Protein AF-A0A0D6M0T8-F1 (afdb_monomer_lite)

InterPro domains:
  IPR036465 von Willebrand factor A-like domain superfamily [SSF53300] (82-228)
  IPR039891 von Willebrand factor A domain-containing protein 8 [PTHR21610] (1-126)

Foldseek 3Di:
DDPVVVVVVVVLCVQCVVVLVLLLVLLVQFDFFAFDWDKDAQDLDAAFQPVCPVVVVVPRRRRHIDTDGHGDDPPDDHQFAEEEEEEEEPDPCQVVCCVPQNSVSLSVSLVVSVCSSCVPVCRHYDYDYDHDQDLVVLLVQQVVQVPDPRHRAAEYEYEEQLPCVVVVRDLVSSQCSCVVDPRHHYAYEHAHDDPCSQVVSQVSHPPLRYYYDSDSSCVSVNVSSSSCVVVD

Organism: NCBI:txid53326

Radius of gyration: 22.48 Å; chains: 1; bounding box: 7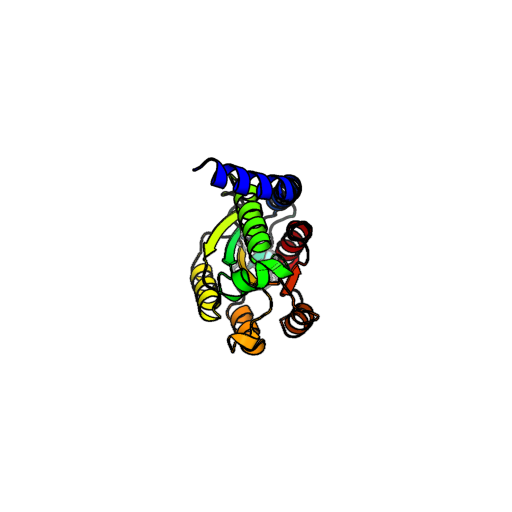3×37×61 Å

pLDDT: mean 85.31, std 8.51, range [36.16, 94.06]

Sequence (232 aa):
MSEYDADAYMSLWKKIEKQSTLLRSIVEQLEAREKERQWARHQTVGDLDDGKLIEGITGERNIYKRRIDKLPEPGAPQMKPKKIRLCFDVSGSMYRFNGYDNRLNKSLETALMVMTSFDGKDDKIAFCASGDFTVEGLTEAIKTLSKEEDCDERFVVLISDANLDRYGISPKDLARVMNANDDVHSFVILIGSLGHQAERLKASLPLGKAFVCENSSDLPKIMQSIFTSTLA

Secondary structure (DSSP, 8-state):
--HHHHHHHHHHHHHHHHHHHHHHHHHHTPPP-PPEEEEEEEESSSEE-GGGHHHHHTT-S--EEEEEEEPPPTTPPP-SPEEEEEEE--SHHHHHTHHHH-HHHHHHHHHHHHHHHHTT-TTTEEEEEE---SHHHHHHHHHHHTT--S-S-EEEEEEE-S-GGGGT--HHHHHHHHTS-TTSEEEEEE---STTHHHHHHHHSPTTSEEE-SSGGGHHHHHHHHHHHTT-

Structure (mmCIF, N/CA/C/O backbone):
data_AF-A0A0D6M0T8-F1
#
_entry.id   AF-A0A0D6M0T8-F1
#
loop_
_atom_site.group_PDB
_atom_site.id
_atom_site.type_symbol
_atom_site.label_atom_id
_atom_site.label_alt_id
_atom_site.label_comp_id
_atom_site.label_asym_id
_atom_site.label_entity_id
_atom_site.label_seq_id
_atom_site.pdbx_PDB_ins_code
_atom_site.Cartn_x
_atom_site.Cartn_y
_atom_site.Cartn_z
_atom_site.occupancy
_atom_site.B_iso_or_equiv
_atom_site.auth_seq_id
_atom_site.auth_comp_id
_atom_site.auth_asym_id
_atom_site.auth_atom_id
_atom_site.pdbx_PDB_model_num
ATOM 1 N N . MET A 1 1 ? 29.973 7.861 -0.457 1.00 60.59 1 MET A N 1
ATOM 2 C CA . MET A 1 1 ? 29.461 7.656 -1.828 1.00 60.59 1 MET A CA 1
ATOM 3 C C . MET A 1 1 ? 30.518 8.129 -2.796 1.00 60.59 1 MET A C 1
ATOM 5 O O . MET A 1 1 ? 31.140 9.147 -2.508 1.00 60.59 1 MET A O 1
ATOM 9 N N . SER A 1 2 ? 30.755 7.389 -3.877 1.00 88.12 2 SER A N 1
ATOM 10 C CA . SER A 1 2 ? 31.587 7.901 -4.966 1.00 88.12 2 SER A CA 1
ATOM 11 C C . SER A 1 2 ? 30.842 9.010 -5.723 1.00 88.12 2 SER A C 1
ATOM 13 O O . SER A 1 2 ? 29.622 9.131 -5.604 1.00 88.12 2 SER A O 1
ATOM 15 N N . GLU A 1 3 ? 31.562 9.822 -6.496 1.00 84.19 3 GLU A N 1
ATOM 16 C CA . GLU A 1 3 ? 30.968 10.862 -7.351 1.00 84.19 3 GLU A CA 1
ATOM 17 C C . GLU A 1 3 ? 29.985 10.255 -8.370 1.00 84.19 3 GLU A C 1
ATOM 19 O O . GLU A 1 3 ? 28.882 10.760 -8.557 1.00 84.19 3 GLU A O 1
ATOM 24 N N . TYR A 1 4 ? 30.317 9.074 -8.903 1.00 83.00 4 TYR A N 1
ATOM 25 C CA . TYR A 1 4 ? 29.447 8.298 -9.788 1.00 83.00 4 TYR A CA 1
ATOM 26 C C . TYR A 1 4 ? 28.123 7.890 -9.120 1.00 83.00 4 TYR A C 1
ATOM 28 O O . TYR A 1 4 ? 27.054 8.021 -9.718 1.00 83.00 4 TYR A O 1
ATOM 36 N N . ASP A 1 5 ? 28.173 7.430 -7.864 1.00 85.31 5 ASP A N 1
ATOM 37 C CA . ASP A 1 5 ? 26.961 7.051 -7.124 1.00 85.31 5 ASP A CA 1
ATOM 38 C C . ASP A 1 5 ? 26.081 8.273 -6.829 1.00 85.31 5 ASP A C 1
ATOM 40 O O . ASP A 1 5 ? 24.852 8.181 -6.855 1.00 85.31 5 ASP A O 1
ATOM 44 N N . ALA A 1 6 ? 26.704 9.424 -6.552 1.00 86.31 6 ALA A N 1
ATOM 45 C CA . ALA A 1 6 ? 25.997 10.680 -6.327 1.00 86.31 6 ALA A CA 1
ATOM 46 C C . ALA A 1 6 ? 25.279 11.156 -7.594 1.00 86.31 6 ALA A C 1
ATOM 48 O O . ALA A 1 6 ? 24.101 11.510 -7.528 1.00 86.31 6 ALA A O 1
ATOM 49 N N . ASP A 1 7 ? 25.933 11.090 -8.751 1.00 91.06 7 ASP A N 1
ATOM 50 C CA . ASP A 1 7 ? 25.317 11.455 -10.027 1.00 91.06 7 ASP A CA 1
ATOM 51 C C . ASP A 1 7 ? 24.152 10.529 -10.387 1.00 91.06 7 ASP A C 1
ATOM 53 O O . ASP A 1 7 ? 23.076 10.997 -10.780 1.00 91.06 7 ASP A O 1
ATOM 57 N N . ALA A 1 8 ? 24.325 9.218 -10.190 1.00 87.25 8 ALA A N 1
ATOM 58 C CA . ALA A 1 8 ? 23.264 8.239 -10.396 1.00 87.25 8 ALA A CA 1
ATOM 59 C C . ALA A 1 8 ? 22.054 8.532 -9.496 1.00 87.25 8 ALA A C 1
ATOM 61 O O . ALA A 1 8 ? 20.924 8.609 -9.989 1.00 87.25 8 ALA A O 1
ATOM 62 N N . TYR A 1 9 ? 22.282 8.787 -8.205 1.00 88.38 9 TYR A N 1
ATOM 63 C CA . TYR A 1 9 ? 21.232 9.175 -7.266 1.00 88.38 9 TYR A CA 1
ATOM 64 C C . TYR A 1 9 ? 20.515 10.459 -7.702 1.00 88.38 9 TYR A C 1
ATOM 66 O O . TYR A 1 9 ? 19.287 10.490 -7.796 1.00 88.38 9 TYR A O 1
ATOM 74 N N . MET A 1 10 ? 21.270 11.510 -8.030 1.00 91.50 10 MET A N 1
ATOM 75 C CA . MET A 1 10 ? 20.706 12.799 -8.435 1.00 91.50 10 MET A CA 1
ATOM 76 C C . MET A 1 10 ? 19.907 12.694 -9.736 1.00 91.50 10 MET A C 1
ATOM 78 O O . MET A 1 10 ? 18.919 13.410 -9.911 1.00 91.50 10 MET A O 1
ATOM 82 N N . SER A 1 11 ? 20.292 11.790 -10.640 1.00 91.12 11 SER A N 1
ATOM 83 C CA . SER A 1 11 ? 19.539 11.519 -11.866 1.00 91.12 11 SER A CA 1
ATOM 84 C C . SER A 1 11 ? 18.160 10.909 -11.586 1.00 91.12 11 SER A C 1
ATOM 86 O O . SER A 1 11 ? 17.185 11.290 -12.235 1.00 91.12 11 SER A O 1
ATOM 88 N N . LEU A 1 12 ? 18.062 10.015 -10.594 1.00 89.50 12 LEU A N 1
ATOM 89 C CA . LEU A 1 12 ? 16.800 9.418 -10.158 1.00 89.50 12 LEU A CA 1
ATOM 90 C C . LEU A 1 12 ? 15.955 10.455 -9.414 1.00 89.50 12 LEU A C 1
ATOM 92 O O . LEU A 1 12 ? 14.795 10.656 -9.767 1.00 89.50 12 LEU A O 1
ATOM 96 N N . TRP A 1 13 ? 16.554 11.169 -8.454 1.00 92.06 13 TRP A N 1
ATOM 97 C CA . TRP A 1 13 ? 15.881 12.188 -7.644 1.00 92.06 13 TRP A CA 1
ATOM 98 C C . TRP A 1 13 ? 15.179 13.247 -8.499 1.00 92.06 13 TRP A C 1
ATOM 100 O O . TRP A 1 13 ? 13.989 13.504 -8.320 1.00 92.06 13 TRP A O 1
ATOM 110 N N . LYS A 1 14 ? 15.880 13.797 -9.500 1.00 92.44 14 LYS A N 1
ATOM 111 C CA . LYS A 1 14 ? 15.331 14.825 -10.402 1.00 92.44 14 LYS A CA 1
ATOM 112 C C . LYS A 1 14 ? 14.049 14.393 -11.120 1.00 92.44 14 LYS A C 1
ATOM 114 O O . LYS A 1 14 ? 13.251 15.249 -11.493 1.00 92.44 14 LYS A O 1
ATOM 119 N N . LYS A 1 15 ? 13.847 13.091 -11.345 1.00 89.88 15 LYS A N 1
ATOM 120 C CA . LYS A 1 15 ? 12.641 12.574 -12.008 1.00 89.88 15 LYS A CA 1
ATOM 121 C C . LYS A 1 15 ? 11.445 12.459 -11.072 1.00 89.88 15 LYS A C 1
ATOM 123 O O . LYS A 1 15 ? 10.316 12.580 -11.540 1.00 89.88 15 LYS A O 1
ATOM 128 N N . ILE A 1 16 ? 11.697 12.187 -9.793 1.00 92.81 16 ILE A N 1
ATOM 129 C CA . ILE A 1 16 ? 10.662 11.826 -8.820 1.00 92.81 16 ILE A CA 1
ATOM 130 C C . ILE A 1 16 ? 10.341 12.934 -7.817 1.00 92.81 16 ILE A C 1
ATOM 132 O O . ILE A 1 16 ? 9.326 12.837 -7.148 1.00 92.81 16 ILE A O 1
ATOM 136 N N . GLU A 1 17 ? 11.152 13.987 -7.706 1.00 93.19 17 GLU A N 1
ATOM 137 C CA . GLU A 1 17 ? 11.016 15.042 -6.686 1.00 93.19 17 GLU A CA 1
ATOM 138 C C . GLU A 1 17 ? 9.583 15.605 -6.562 1.00 93.19 17 GLU A C 1
ATOM 140 O O . GLU A 1 17 ? 9.031 15.746 -5.463 1.00 93.19 17 GLU A O 1
ATOM 145 N N . LYS A 1 18 ? 8.934 15.877 -7.701 1.00 93.69 18 LYS A N 1
ATOM 146 C CA . LYS A 1 18 ? 7.555 16.394 -7.730 1.00 93.69 18 LYS A CA 1
ATOM 147 C C . LYS A 1 18 ? 6.553 15.361 -7.212 1.00 93.69 18 LYS A C 1
ATOM 149 O O . LYS A 1 18 ? 5.643 15.692 -6.457 1.00 93.69 18 LYS A O 1
ATOM 154 N N . GLN A 1 19 ? 6.728 14.110 -7.612 1.00 93.50 19 GLN A N 1
ATOM 155 C CA . GLN A 1 19 ? 5.902 12.970 -7.246 1.00 93.50 19 GLN A CA 1
ATOM 156 C C . GLN A 1 19 ? 6.080 12.616 -5.768 1.00 93.50 19 GLN A C 1
ATOM 158 O O . GLN A 1 19 ? 5.087 12.353 -5.095 1.00 93.50 19 GLN A O 1
ATOM 163 N N . SER A 1 20 ? 7.309 12.692 -5.248 1.00 93.12 20 SER A N 1
ATOM 164 C CA . SER A 1 20 ? 7.613 12.517 -3.829 1.00 93.12 20 SER A CA 1
ATOM 165 C C . SER A 1 20 ? 6.887 13.557 -2.980 1.00 93.12 20 SER A C 1
ATOM 167 O O . SER A 1 20 ? 6.315 13.220 -1.944 1.00 93.12 20 SER A O 1
ATOM 169 N N . THR A 1 21 ? 6.848 14.811 -3.438 1.00 93.56 21 THR A N 1
ATOM 170 C CA . THR A 1 21 ? 6.100 15.881 -2.759 1.00 93.56 21 THR A CA 1
ATOM 171 C C . THR A 1 21 ? 4.597 15.596 -2.766 1.00 93.56 21 THR A C 1
ATOM 173 O O . THR A 1 21 ? 3.939 15.725 -1.738 1.00 93.56 21 THR A O 1
ATOM 176 N N . LEU A 1 22 ? 4.054 15.140 -3.900 1.00 93.75 22 LEU A N 1
ATOM 177 C CA . LEU A 1 22 ? 2.637 14.792 -4.018 1.00 93.75 22 LEU A CA 1
ATOM 178 C C . LEU A 1 22 ? 2.252 13.623 -3.099 1.00 93.75 22 LEU A C 1
ATOM 180 O O . LEU A 1 22 ? 1.253 13.699 -2.386 1.00 93.75 22 LEU A O 1
ATOM 184 N N . LEU A 1 23 ? 3.057 12.557 -3.089 1.00 93.31 23 LEU A N 1
ATOM 185 C CA . LEU A 1 23 ? 2.850 11.410 -2.208 1.00 93.31 23 LEU A CA 1
ATOM 186 C C . LEU A 1 23 ? 2.967 11.820 -0.735 1.00 93.31 23 LEU A C 1
ATOM 188 O O . LEU A 1 23 ? 2.163 11.378 0.077 1.00 93.31 23 LEU A O 1
ATOM 192 N N . ARG A 1 24 ? 3.886 12.728 -0.393 1.00 94.00 24 ARG A N 1
ATOM 193 C CA . ARG A 1 24 ? 3.993 13.279 0.964 1.00 94.00 24 ARG A CA 1
ATOM 194 C C . ARG A 1 24 ? 2.712 13.995 1.397 1.00 94.00 24 ARG A C 1
ATOM 196 O O . ARG A 1 24 ? 2.234 13.751 2.499 1.00 94.00 24 ARG A O 1
ATOM 203 N N . SER A 1 25 ? 2.119 14.815 0.527 1.00 92.94 25 SER A N 1
ATOM 204 C CA . SER A 1 25 ? 0.833 15.467 0.814 1.00 92.94 25 SER A CA 1
ATOM 205 C C . SER A 1 25 ? -0.317 14.469 0.970 1.00 92.94 25 SER A C 1
ATOM 207 O O . SER A 1 25 ? -1.188 14.674 1.809 1.00 92.94 25 SER A O 1
ATOM 209 N N . ILE A 1 26 ? -0.314 13.366 0.213 1.00 91.81 26 ILE A N 1
ATOM 210 C CA . ILE A 1 26 ? -1.293 12.282 0.390 1.00 91.81 26 ILE A CA 1
ATOM 211 C C . ILE A 1 26 ? -1.147 11.648 1.780 1.00 91.81 26 ILE A C 1
ATOM 213 O O . ILE A 1 26 ? -2.147 11.446 2.460 1.00 91.81 26 ILE A O 1
ATOM 217 N N . VAL A 1 27 ? 0.086 11.377 2.224 1.00 90.25 27 VAL A N 1
ATOM 218 C CA . VAL A 1 27 ? 0.362 10.817 3.560 1.00 90.25 27 VAL A CA 1
ATOM 219 C C . VAL A 1 27 ? -0.090 11.758 4.677 1.00 90.25 27 VAL A C 1
ATOM 221 O O . VAL A 1 27 ? -0.649 11.313 5.676 1.00 90.25 27 VAL A O 1
ATOM 224 N N . GLU A 1 28 ? 0.103 13.065 4.505 1.00 89.69 28 GLU A N 1
ATOM 225 C CA . GLU A 1 28 ? -0.362 14.077 5.463 1.00 89.69 28 GLU A CA 1
ATOM 226 C C . GLU A 1 28 ? -1.884 14.091 5.619 1.00 89.69 28 GLU A C 1
ATOM 228 O O . GLU A 1 28 ? -2.389 14.319 6.718 1.00 89.69 28 GLU A O 1
ATOM 233 N N . GLN A 1 29 ? -2.603 13.814 4.532 1.00 87.75 29 GLN A N 1
ATOM 234 C CA . GLN A 1 29 ? -4.064 13.787 4.487 1.00 87.75 29 GLN A CA 1
ATOM 235 C C . GLN A 1 29 ? -4.665 12.460 4.969 1.00 87.75 29 GLN A C 1
ATOM 237 O O . GLN A 1 29 ? -5.885 12.316 4.958 1.00 87.75 29 GLN A O 1
ATOM 242 N N . LEU A 1 30 ? -3.848 11.491 5.400 1.00 86.56 30 LEU A N 1
ATOM 243 C CA . LEU A 1 30 ? -4.367 10.232 5.924 1.00 86.56 30 LEU A CA 1
ATOM 244 C C . LEU A 1 30 ? -5.157 10.456 7.216 1.00 86.56 30 LEU A C 1
ATOM 246 O O . LEU A 1 30 ? -4.666 11.048 8.185 1.00 86.56 30 LEU A O 1
ATOM 250 N N . GLU A 1 31 ? -6.386 9.947 7.206 1.00 82.25 31 GLU A N 1
ATOM 251 C CA . GLU A 1 31 ? -7.330 10.004 8.318 1.00 82.25 31 GLU A CA 1
ATOM 252 C C . GLU A 1 31 ? -7.214 8.772 9.221 1.00 82.25 31 GLU A C 1
ATOM 254 O O . GLU A 1 31 ? -6.822 7.685 8.782 1.00 82.25 31 GLU A O 1
ATOM 259 N N . ALA A 1 32 ? -7.607 8.937 10.484 1.00 80.12 32 ALA A N 1
ATOM 260 C CA . ALA A 1 32 ? -7.764 7.834 11.422 1.00 80.12 32 ALA A CA 1
ATOM 261 C C . ALA A 1 32 ? -8.846 6.854 10.942 1.00 80.12 32 ALA A C 1
ATOM 263 O O . ALA A 1 32 ? -9.882 7.273 10.420 1.00 80.12 32 ALA A O 1
ATOM 264 N N . ARG A 1 33 ? -8.634 5.554 11.152 1.00 78.81 33 ARG A N 1
ATOM 265 C CA . ARG A 1 33 ? -9.614 4.494 10.863 1.00 78.81 33 ARG A CA 1
ATOM 266 C C . ARG A 1 33 ? -9.863 3.550 12.041 1.00 78.81 33 ARG A C 1
ATOM 268 O O . ARG A 1 33 ? -10.785 2.733 11.965 1.00 78.81 33 ARG A O 1
ATOM 275 N N . GLU A 1 34 ? -9.133 3.718 13.141 1.00 76.69 34 GLU A N 1
ATOM 276 C CA . GLU A 1 34 ? -9.192 2.806 14.274 1.00 76.69 34 GLU A CA 1
ATOM 277 C C . GLU A 1 34 ? -10.575 2.920 14.905 1.00 76.69 34 GLU A C 1
ATOM 279 O O . GLU A 1 34 ? -11.013 3.997 15.318 1.00 76.69 34 GLU A O 1
ATOM 284 N N . LYS A 1 35 ? -11.305 1.803 14.925 1.00 76.50 35 LYS A N 1
ATOM 285 C CA . LYS A 1 35 ? -12.655 1.788 15.477 1.00 76.50 35 LYS A CA 1
ATOM 286 C C . LYS A 1 35 ? -12.566 1.888 16.990 1.00 76.50 35 LYS A C 1
ATOM 288 O O . LYS A 1 35 ? -12.047 0.991 17.653 1.00 76.50 35 LYS A O 1
ATOM 293 N N . GLU A 1 36 ? -13.140 2.946 17.543 1.00 66.94 36 GLU A N 1
ATOM 294 C CA . GLU A 1 36 ? -13.240 3.092 18.986 1.00 66.94 36 GLU A CA 1
ATOM 295 C C . GLU A 1 36 ? -14.493 2.395 19.518 1.00 66.94 36 GLU A C 1
ATOM 297 O O . GLU A 1 36 ? -15.601 2.529 18.986 1.00 66.94 36 GLU A O 1
ATOM 302 N N . ARG A 1 37 ? -14.325 1.673 20.630 1.00 74.75 37 ARG A N 1
ATOM 303 C CA . ARG A 1 37 ? -15.442 1.075 21.364 1.00 74.75 37 ARG A CA 1
ATOM 304 C C . ARG A 1 37 ? -16.173 2.139 22.160 1.00 74.75 37 ARG A C 1
ATOM 306 O O . ARG A 1 37 ? -15.688 2.587 23.198 1.00 74.75 37 ARG A O 1
ATOM 313 N N . GLN A 1 38 ? -17.384 2.465 21.729 1.00 82.25 38 GLN A N 1
ATOM 314 C CA . GLN A 1 38 ? -18.257 3.409 22.419 1.00 82.25 38 GLN A CA 1
ATOM 315 C C . GLN A 1 38 ? -19.490 2.704 22.986 1.00 82.25 38 GLN A C 1
ATOM 317 O O . GLN A 1 38 ? -19.963 1.691 22.467 1.00 82.25 38 GLN A O 1
ATOM 322 N N . TRP A 1 39 ? -20.022 3.243 24.082 1.00 82.38 39 TRP A N 1
ATOM 323 C CA . TRP A 1 39 ? -21.287 2.785 24.647 1.00 82.38 39 TRP A CA 1
ATOM 324 C C . TRP A 1 39 ? -22.449 3.390 23.860 1.00 82.38 39 TRP A C 1
ATOM 326 O O . TRP A 1 39 ? -22.804 4.550 24.064 1.00 82.38 39 TRP A O 1
ATOM 336 N N . ALA A 1 40 ? -23.083 2.597 22.999 1.00 87.88 40 ALA A N 1
ATOM 337 C CA . ALA A 1 40 ? -24.390 2.945 22.464 1.00 87.88 40 ALA A CA 1
ATOM 338 C C . ALA A 1 40 ? -25.429 2.789 23.570 1.00 87.88 40 ALA A C 1
ATOM 340 O O . ALA A 1 40 ? -25.651 1.683 24.060 1.00 87.88 40 ALA A O 1
ATOM 341 N N . ARG A 1 41 ? -26.050 3.898 23.971 1.00 89.31 41 ARG A N 1
ATOM 342 C CA . ARG A 1 41 ? -27.153 3.931 24.941 1.00 89.31 41 ARG A CA 1
ATOM 343 C C . ARG A 1 41 ? -28.499 3.734 24.236 1.00 89.31 41 ARG A C 1
ATOM 345 O O . ARG A 1 41 ? -28.550 3.666 23.009 1.00 89.31 41 ARG A O 1
ATOM 352 N N . HIS A 1 42 ? -29.586 3.675 25.006 1.00 89.88 42 HIS A N 1
ATOM 353 C CA . HIS A 1 42 ? -30.958 3.519 24.493 1.00 89.88 42 HIS A CA 1
ATOM 354 C C . HIS A 1 42 ? -31.182 2.218 23.713 1.00 89.88 42 HIS A C 1
ATOM 356 O O . HIS A 1 42 ? -31.916 2.185 22.729 1.00 89.88 42 HIS A O 1
ATOM 362 N N . GLN A 1 43 ? -30.539 1.144 24.148 1.00 90.31 43 GLN A N 1
ATOM 363 C CA . GLN A 1 43 ? -30.692 -0.175 23.556 1.00 90.31 43 GLN A CA 1
ATOM 364 C C . GLN A 1 43 ? -31.767 -0.965 24.302 1.00 90.31 43 GLN A C 1
ATOM 366 O O . GLN A 1 43 ? -32.029 -0.729 25.483 1.00 90.31 43 GLN A O 1
ATOM 371 N N . THR A 1 44 ? -32.375 -1.926 23.613 1.00 89.81 44 THR A N 1
ATOM 372 C CA . THR A 1 44 ? -33.317 -2.886 24.208 1.00 89.81 44 THR A CA 1
ATOM 373 C C . THR A 1 44 ? -32.625 -4.114 24.796 1.00 89.81 44 THR A C 1
ATOM 375 O O . THR A 1 44 ? -33.262 -4.909 25.481 1.00 89.81 44 THR A O 1
ATOM 378 N N . VAL A 1 45 ? -31.333 -4.291 24.504 1.00 87.62 45 VAL A N 1
ATOM 379 C CA . VAL A 1 45 ? -30.511 -5.437 24.905 1.00 87.62 45 VAL A CA 1
ATOM 380 C C . VAL A 1 45 ? -29.100 -4.945 25.221 1.00 87.62 45 VAL A C 1
ATOM 382 O O . VAL A 1 45 ? -28.584 -4.059 24.538 1.00 87.62 45 VAL A O 1
ATOM 385 N N . GLY A 1 46 ? -28.459 -5.547 26.220 1.00 89.81 46 GLY A N 1
ATOM 386 C CA . GLY A 1 46 ? -27.085 -5.247 26.614 1.00 89.81 46 GLY A CA 1
ATOM 387 C C . GLY A 1 46 ? -26.949 -5.158 28.126 1.00 89.81 46 GLY A C 1
ATOM 388 O O . GLY A 1 46 ? -27.721 -5.773 28.860 1.00 89.81 46 GLY A O 1
ATOM 389 N N . ASP A 1 47 ? -25.985 -4.361 28.571 1.00 90.00 47 ASP A N 1
ATOM 390 C CA . ASP A 1 47 ? -25.792 -4.056 29.985 1.00 90.00 47 ASP A CA 1
ATOM 391 C C . ASP A 1 47 ? -26.792 -2.982 30.409 1.00 90.00 47 ASP A C 1
ATOM 393 O O . ASP A 1 47 ? -27.113 -2.086 29.626 1.00 90.00 47 ASP A O 1
ATOM 397 N N . LEU A 1 48 ? -27.305 -3.056 31.636 1.00 89.69 48 LEU A N 1
ATOM 398 C CA . LEU A 1 48 ? -28.223 -2.040 32.148 1.00 89.69 48 LEU A CA 1
ATOM 399 C C . LEU A 1 48 ? -27.508 -0.679 32.214 1.00 89.69 48 LEU A C 1
ATOM 401 O O . LEU A 1 48 ? -26.363 -0.577 32.662 1.00 89.69 48 LEU A O 1
ATOM 405 N N . ASP A 1 49 ? -28.163 0.375 31.732 1.00 90.25 49 ASP A N 1
ATOM 406 C CA . ASP A 1 49 ? -27.665 1.736 31.883 1.00 90.25 49 ASP A CA 1
ATOM 407 C C . ASP A 1 49 ? -28.117 2.287 33.239 1.00 90.25 49 ASP A C 1
ATOM 409 O O . ASP A 1 49 ? -29.290 2.603 33.420 1.00 90.25 49 ASP A O 1
ATOM 413 N N . ASP A 1 50 ? -27.193 2.403 34.198 1.00 91.06 50 ASP A N 1
ATOM 414 C CA . ASP A 1 50 ? -27.491 2.868 35.564 1.00 91.06 50 ASP A CA 1
ATOM 415 C C . ASP A 1 50 ? -28.185 4.240 35.593 1.00 91.06 50 ASP A C 1
ATOM 417 O O . ASP A 1 50 ? -28.977 4.528 36.486 1.00 91.06 50 ASP A O 1
ATOM 421 N N . GLY A 1 51 ? -27.947 5.081 34.579 1.00 89.19 51 GLY A N 1
ATOM 422 C CA . GLY A 1 51 ? -28.631 6.367 34.428 1.00 89.19 51 GLY A CA 1
ATOM 423 C C . GLY A 1 51 ? -30.117 6.262 34.067 1.00 89.19 51 GLY A C 1
ATOM 424 O O . GLY A 1 51 ? -30.786 7.288 34.058 1.00 89.19 51 GLY A O 1
ATOM 425 N N . LYS A 1 52 ? -30.620 5.056 33.767 1.00 90.38 52 LYS A N 1
ATOM 426 C CA . LYS A 1 52 ? -31.990 4.783 33.304 1.00 90.38 52 LYS A CA 1
ATOM 427 C C . LYS A 1 52 ? -32.797 3.852 34.209 1.00 90.38 52 LYS A C 1
ATOM 429 O O . LYS A 1 52 ? -33.777 3.227 33.793 1.00 90.38 52 LYS A O 1
ATOM 434 N N . LEU A 1 53 ? -32.363 3.713 35.458 1.00 89.31 53 LEU A N 1
ATOM 435 C CA . LEU A 1 53 ? -33.026 2.858 36.442 1.00 89.31 53 LEU A CA 1
ATOM 436 C C . LEU A 1 53 ? -34.491 3.264 36.667 1.00 89.31 53 LEU A C 1
ATOM 438 O O . LEU A 1 53 ? -35.350 2.398 36.822 1.00 89.31 53 LEU A O 1
ATOM 442 N N . ILE A 1 54 ? -34.782 4.568 36.656 1.00 91.25 54 ILE A N 1
ATOM 443 C CA . ILE A 1 54 ? -36.127 5.105 36.898 1.00 91.25 54 ILE A CA 1
ATOM 444 C C . ILE A 1 54 ? -37.051 4.742 35.729 1.00 91.25 54 ILE A C 1
ATOM 446 O O . ILE A 1 54 ? -38.138 4.207 35.934 1.00 91.25 54 ILE A O 1
ATOM 450 N N . GLU A 1 55 ? -36.583 4.955 34.504 1.00 89.25 55 GLU A N 1
ATOM 451 C CA . GLU A 1 55 ? -37.276 4.648 33.257 1.00 89.25 55 GLU A CA 1
ATOM 452 C C . GLU A 1 55 ? -37.591 3.150 33.152 1.00 89.25 55 GLU A C 1
ATOM 454 O O . GLU A 1 55 ? -38.699 2.762 32.767 1.00 89.25 55 GLU A O 1
ATOM 459 N N . GLY A 1 56 ? -36.659 2.299 33.591 1.00 89.12 56 GLY A N 1
ATOM 460 C CA . GLY A 1 56 ? -36.865 0.853 33.651 1.00 89.12 56 GLY A CA 1
ATOM 461 C C . GLY A 1 56 ? -37.994 0.448 34.598 1.00 89.12 56 GLY A C 1
ATOM 462 O O . GLY A 1 56 ? -38.815 -0.399 34.246 1.00 89.12 56 GLY A O 1
ATOM 463 N N . ILE A 1 57 ? -38.100 1.101 35.760 1.00 90.50 57 ILE A N 1
ATOM 464 C CA . ILE A 1 57 ? -39.205 0.879 36.710 1.00 90.50 57 ILE A CA 1
ATOM 465 C C . ILE A 1 57 ? -40.541 1.359 36.123 1.00 90.50 57 ILE A C 1
ATOM 467 O O . ILE A 1 57 ? -41.576 0.741 36.369 1.00 90.50 57 ILE A O 1
ATOM 471 N N . THR A 1 58 ? -40.533 2.409 35.296 1.00 90.00 58 THR A N 1
ATOM 472 C CA . THR A 1 58 ? -41.735 2.890 34.589 1.00 90.00 58 THR A CA 1
ATOM 473 C C . THR A 1 58 ? -42.124 2.052 33.361 1.00 90.00 58 THR A C 1
ATOM 475 O O . THR A 1 58 ? -43.130 2.343 32.716 1.00 90.00 58 THR A O 1
ATOM 478 N N . GLY A 1 59 ? -41.376 0.984 33.056 1.00 89.38 59 GLY A N 1
ATOM 479 C CA . GLY A 1 59 ? -41.677 0.035 31.980 1.00 89.38 59 GLY A CA 1
ATOM 480 C C . GLY A 1 59 ? -41.015 0.348 30.636 1.00 89.38 59 GLY A C 1
ATOM 481 O O . GLY A 1 59 ? -41.329 -0.303 29.634 1.00 89.38 59 GLY A O 1
ATOM 482 N N . GLU A 1 60 ? -40.099 1.315 30.582 1.00 90.50 60 GLU A N 1
ATOM 483 C CA . GLU A 1 60 ? -39.374 1.626 29.357 1.00 90.50 60 GLU A CA 1
ATOM 484 C C . GLU A 1 60 ? -38.343 0.533 29.035 1.00 90.50 60 GLU A C 1
ATOM 486 O O . GLU A 1 60 ? -37.605 0.058 29.895 1.00 90.50 60 GLU A O 1
ATOM 491 N N . ARG A 1 61 ? -38.295 0.105 27.768 1.00 88.12 61 ARG A N 1
ATOM 492 C CA . ARG A 1 61 ? -37.423 -0.998 27.321 1.00 88.12 61 ARG A CA 1
ATOM 493 C C . ARG A 1 61 ? -36.049 -0.539 26.833 1.00 88.12 61 ARG A C 1
ATOM 495 O O . ARG A 1 61 ? -35.128 -1.345 26.782 1.00 88.12 61 ARG A O 1
ATOM 502 N N . ASN A 1 62 ? -35.889 0.742 26.502 1.00 91.81 62 ASN A N 1
ATOM 503 C CA . ASN A 1 62 ? -34.651 1.319 25.959 1.00 91.81 62 ASN A CA 1
ATOM 504 C C . ASN A 1 62 ? -33.680 1.747 27.075 1.00 91.81 62 ASN A C 1
ATOM 506 O O . ASN A 1 62 ? -33.176 2.877 27.082 1.00 91.81 62 ASN A O 1
ATOM 510 N N . ILE A 1 63 ? -33.467 0.861 28.046 1.00 93.12 63 ILE A N 1
ATOM 511 C CA . ILE A 1 63 ? -32.706 1.120 29.280 1.00 93.12 63 ILE A CA 1
ATOM 512 C C . ILE A 1 63 ? -31.329 0.459 29.284 1.00 93.12 63 ILE A C 1
ATOM 514 O O . ILE A 1 63 ? -30.614 0.533 30.276 1.00 93.12 63 ILE A O 1
ATOM 518 N N . TYR A 1 64 ? -30.950 -0.188 28.185 1.00 91.69 64 TYR A N 1
ATOM 519 C CA . TYR A 1 64 ? -29.676 -0.879 28.068 1.00 91.69 64 TYR A CA 1
ATOM 520 C C . TYR A 1 64 ? -28.663 -0.059 27.271 1.00 91.69 64 TYR A C 1
ATOM 522 O O . TYR A 1 64 ? -29.000 0.842 26.492 1.00 91.69 64 TYR A O 1
ATOM 530 N N . LYS A 1 65 ? -27.394 -0.404 27.453 1.00 91.75 65 LYS A N 1
ATOM 531 C CA . LYS A 1 65 ? -26.257 0.083 26.684 1.00 91.75 65 LYS A CA 1
ATOM 532 C C . LYS A 1 65 ? -25.425 -1.091 26.181 1.00 91.75 65 LYS A C 1
ATOM 534 O O . LYS A 1 65 ? -25.317 -2.130 26.828 1.00 91.75 65 LYS A O 1
ATOM 539 N N . ARG A 1 66 ? -24.811 -0.927 25.014 1.00 90.50 66 ARG A N 1
ATOM 540 C CA . ARG A 1 66 ? -23.953 -1.945 24.399 1.00 90.50 66 ARG A CA 1
ATOM 541 C C . ARG A 1 66 ? -22.675 -1.307 23.878 1.00 90.50 66 ARG A C 1
ATOM 543 O O . ARG A 1 66 ? -22.714 -0.198 23.350 1.00 90.50 66 ARG A O 1
ATOM 550 N N . ARG A 1 67 ? -21.547 -2.015 23.996 1.00 84.44 67 ARG A N 1
ATOM 551 C CA . ARG A 1 67 ? -20.315 -1.618 23.305 1.00 84.44 67 ARG A CA 1
ATOM 552 C C . ARG A 1 67 ? -20.458 -1.883 21.813 1.00 84.44 67 ARG A C 1
ATOM 554 O O . ARG A 1 67 ? -20.692 -3.023 21.411 1.00 84.44 67 ARG A O 1
ATOM 561 N N . ILE A 1 68 ? -20.323 -0.829 21.025 1.00 85.56 68 ILE A N 1
ATOM 562 C CA . ILE A 1 68 ? -20.281 -0.895 19.569 1.00 85.56 68 ILE A CA 1
ATOM 563 C C . ILE A 1 68 ? -18.967 -0.296 19.083 1.00 85.56 68 ILE A C 1
ATOM 565 O O . ILE A 1 68 ? -18.462 0.664 19.668 1.00 85.56 68 ILE A O 1
ATOM 569 N N . ASP A 1 69 ? -18.428 -0.876 18.021 1.00 82.44 69 ASP A N 1
ATOM 570 C CA . ASP A 1 69 ? -17.269 -0.331 17.329 1.00 82.44 69 ASP A CA 1
ATOM 571 C C . ASP A 1 69 ? -17.777 0.772 16.393 1.00 82.44 69 ASP A C 1
ATOM 573 O O . ASP A 1 69 ? -18.540 0.501 15.459 1.00 82.44 69 ASP A O 1
ATOM 577 N N . LYS A 1 70 ? -17.412 2.024 16.672 1.00 81.00 70 LYS A N 1
ATOM 578 C CA . LYS A 1 70 ? -17.779 3.178 15.845 1.00 81.00 70 LYS A CA 1
ATOM 579 C C . LYS A 1 70 ? -16.549 3.624 15.060 1.00 81.00 70 LYS A C 1
ATOM 581 O O . LYS A 1 70 ? -15.450 3.681 15.606 1.00 81.00 70 LYS A O 1
ATOM 586 N N . LEU A 1 71 ? -16.741 3.936 13.780 1.00 77.69 71 LEU A N 1
ATOM 587 C CA . LEU A 1 71 ? -15.702 4.598 12.994 1.00 77.69 71 LEU A CA 1
ATOM 588 C C . LEU A 1 71 ? -15.408 5.990 13.582 1.00 77.69 71 LEU A C 1
ATOM 590 O O . LEU A 1 71 ? -16.334 6.633 14.095 1.00 77.69 71 LEU A O 1
ATOM 594 N N . PRO A 1 72 ? -14.152 6.454 13.501 1.00 82.44 72 PRO A N 1
ATOM 595 C CA . PRO A 1 72 ? -13.790 7.798 13.923 1.00 82.44 72 PRO A CA 1
ATOM 596 C C . PRO A 1 72 ? -14.555 8.851 13.113 1.00 82.44 72 PRO A C 1
ATOM 598 O O . PRO A 1 72 ? -14.952 8.625 11.966 1.00 82.44 72 PRO A O 1
ATOM 601 N N . GLU A 1 73 ? -14.798 10.004 13.731 1.00 81.25 73 GLU A N 1
ATOM 602 C CA . GLU A 1 73 ? -15.454 11.121 13.051 1.00 81.25 73 GLU A CA 1
ATOM 603 C C . GLU A 1 73 ? -14.518 11.715 11.983 1.00 81.25 73 GLU A C 1
ATOM 605 O O . GLU A 1 73 ? -13.300 11.726 12.184 1.00 81.25 73 GLU A O 1
ATOM 610 N N . PRO A 1 74 ? -15.044 12.210 10.847 1.00 79.00 74 PRO A N 1
ATOM 611 C CA . PRO A 1 74 ? -14.213 12.833 9.819 1.00 79.00 74 PRO A CA 1
ATOM 612 C C . PRO A 1 74 ? -13.352 13.960 10.403 1.00 79.00 74 PRO A C 1
ATOM 614 O O . PRO A 1 74 ? -13.861 14.842 11.096 1.00 79.00 74 PRO A O 1
ATOM 617 N N . GLY A 1 75 ? -12.046 13.925 10.133 1.00 79.44 75 GLY A N 1
ATOM 618 C CA . GLY A 1 75 ? -11.078 14.873 10.694 1.00 79.44 75 GLY A CA 1
ATOM 619 C C . GLY A 1 75 ? -10.580 14.556 12.111 1.00 79.44 75 GLY A C 1
ATOM 620 O O . GLY A 1 75 ? -9.783 15.329 12.645 1.00 79.44 75 GLY A O 1
ATOM 621 N N . ALA A 1 76 ? -10.995 13.440 12.723 1.00 81.12 76 ALA A N 1
ATOM 622 C CA . ALA A 1 76 ? -10.409 12.985 13.981 1.00 81.12 76 ALA A CA 1
ATOM 623 C C . ALA A 1 76 ? -8.896 12.727 13.820 1.00 81.12 76 ALA A C 1
ATOM 625 O O . ALA A 1 76 ? -8.461 12.184 12.794 1.00 81.12 76 ALA A O 1
ATOM 626 N N . PRO A 1 77 ? -8.074 13.105 14.817 1.00 81.44 77 PRO A N 1
ATOM 627 C CA . PRO A 1 77 ? -6.643 12.860 14.763 1.00 81.44 77 PRO A CA 1
ATOM 628 C C . PRO A 1 77 ? -6.357 11.356 14.753 1.00 81.44 77 PRO A C 1
ATOM 630 O O . PRO A 1 77 ? -7.007 10.566 15.435 1.00 81.44 77 PRO A O 1
ATOM 633 N N . GLN A 1 78 ? -5.354 10.968 13.975 1.00 83.19 78 GLN A N 1
ATOM 634 C CA . GLN A 1 78 ? -4.874 9.595 13.925 1.00 83.19 78 GLN A CA 1
ATOM 635 C C . GLN A 1 78 ? -4.046 9.295 15.178 1.00 83.19 78 GLN A C 1
ATOM 637 O O . GLN A 1 78 ? -3.031 9.944 15.408 1.00 83.19 78 GLN A O 1
ATOM 642 N N . MET A 1 79 ? -4.494 8.322 15.977 1.00 84.00 79 MET A N 1
ATOM 643 C CA . MET A 1 79 ? -3.836 7.942 17.235 1.00 84.00 79 MET A CA 1
ATOM 644 C C . MET A 1 79 ? -2.727 6.903 17.041 1.00 84.00 79 MET A C 1
ATOM 646 O O . MET A 1 79 ? -1.730 6.940 17.758 1.00 84.00 79 MET A O 1
ATOM 650 N N . LYS A 1 80 ? -2.890 5.997 16.069 1.00 87.75 80 LYS A N 1
ATOM 651 C CA . LYS A 1 80 ? -1.910 4.964 15.712 1.00 87.75 80 LYS A CA 1
ATOM 652 C C . LYS A 1 80 ? -1.509 5.063 14.244 1.00 87.75 80 LYS A C 1
ATOM 654 O O . LYS A 1 80 ? -2.365 5.356 13.406 1.00 87.75 80 LYS A O 1
ATOM 659 N N . PRO A 1 81 ? -0.251 4.764 13.887 1.00 90.62 81 PRO A N 1
ATOM 660 C CA . PRO A 1 81 ? 0.200 4.830 12.504 1.00 90.62 81 PRO A CA 1
ATOM 661 C C . PRO A 1 81 ? -0.454 3.739 11.645 1.00 90.62 81 PRO A C 1
ATOM 663 O O . PRO A 1 81 ? -0.865 2.683 12.135 1.00 90.62 81 PRO A O 1
ATOM 666 N N . LYS A 1 82 ? -0.500 3.962 10.331 1.00 91.44 82 LYS A N 1
ATOM 667 C CA . LYS A 1 82 ? -0.780 2.905 9.354 1.00 91.44 82 LYS A CA 1
ATOM 668 C C . LYS A 1 82 ? 0.530 2.175 9.071 1.00 91.44 82 LYS A C 1
ATOM 670 O O . LYS A 1 82 ? 1.526 2.800 8.707 1.00 91.44 82 LYS A O 1
ATOM 675 N N . LYS A 1 83 ? 0.561 0.856 9.248 1.00 91.88 83 LYS A N 1
ATOM 676 C CA . LYS A 1 83 ? 1.752 0.050 8.954 1.00 91.88 83 LYS A CA 1
ATOM 677 C C . LYS A 1 83 ? 1.724 -0.386 7.502 1.00 91.88 83 LYS A C 1
ATOM 679 O O . LYS A 1 83 ? 0.774 -1.030 7.071 1.00 91.88 83 LYS A O 1
ATOM 684 N N . ILE A 1 84 ? 2.775 -0.070 6.756 1.00 91.81 84 ILE A N 1
ATOM 685 C CA . ILE A 1 84 ? 2.922 -0.461 5.355 1.00 91.81 84 ILE A CA 1
ATOM 686 C C . ILE A 1 84 ? 4.198 -1.268 5.140 1.00 91.81 84 ILE A C 1
ATOM 688 O O . ILE A 1 84 ? 5.283 -0.900 5.578 1.00 91.81 84 ILE A O 1
ATOM 692 N N . ARG A 1 85 ? 4.098 -2.378 4.418 1.00 91.19 85 ARG A N 1
ATOM 693 C CA . ARG A 1 85 ? 5.259 -3.156 3.994 1.00 91.19 85 ARG A CA 1
ATOM 694 C C . ARG A 1 85 ? 5.340 -3.205 2.488 1.00 91.19 85 ARG A C 1
ATOM 696 O O . ARG A 1 85 ? 4.418 -3.675 1.828 1.00 91.19 85 ARG A O 1
ATOM 703 N N . LEU A 1 86 ? 6.463 -2.735 1.962 1.00 89.19 86 LEU A N 1
ATOM 704 C CA . LEU A 1 86 ? 6.751 -2.782 0.541 1.00 89.19 86 LEU A CA 1
ATOM 705 C C . LEU A 1 86 ? 7.637 -3.985 0.242 1.00 89.19 86 LEU A C 1
ATOM 707 O O . LEU A 1 86 ? 8.744 -4.099 0.771 1.00 89.19 86 LEU A O 1
ATOM 711 N N . CYS A 1 87 ? 7.148 -4.874 -0.614 1.00 88.12 87 CYS A N 1
ATOM 712 C CA . CYS A 1 87 ? 7.911 -6.009 -1.112 1.00 88.12 87 CYS A CA 1
ATOM 713 C C . CYS A 1 87 ? 8.362 -5.691 -2.534 1.00 88.12 87 CYS A C 1
ATOM 715 O O . CYS A 1 87 ? 7.525 -5.533 -3.421 1.00 88.12 87 CYS A O 1
ATOM 717 N N . PHE A 1 88 ? 9.667 -5.560 -2.742 1.00 86.00 88 PHE A N 1
ATOM 718 C CA . PHE A 1 88 ? 10.233 -5.248 -4.050 1.00 86.00 88 PHE A CA 1
ATOM 719 C C . PHE A 1 88 ? 10.721 -6.511 -4.740 1.00 86.00 88 PHE A C 1
ATOM 721 O O . PHE A 1 88 ? 11.462 -7.302 -4.155 1.00 86.00 88 PHE A O 1
ATOM 728 N N . ASP A 1 89 ? 10.353 -6.655 -6.008 1.00 82.31 89 ASP A N 1
ATOM 729 C CA . ASP A 1 89 ? 10.930 -7.659 -6.880 1.00 82.31 89 ASP A CA 1
ATOM 730 C C . ASP A 1 89 ? 12.360 -7.278 -7.260 1.00 82.31 89 ASP A C 1
ATOM 732 O O . ASP A 1 89 ? 12.602 -6.234 -7.869 1.00 82.31 89 ASP A O 1
ATOM 736 N N . VAL A 1 90 ? 13.313 -8.126 -6.874 1.00 77.50 90 VAL A N 1
ATOM 737 C CA . VAL A 1 90 ? 14.746 -7.949 -7.159 1.00 77.50 90 VAL A CA 1
ATOM 738 C C . VAL A 1 90 ? 15.295 -9.114 -7.992 1.00 77.50 90 VAL A C 1
ATOM 740 O O . VAL A 1 90 ? 16.491 -9.404 -7.984 1.00 77.50 90 VAL A O 1
ATOM 743 N N . SER A 1 91 ? 14.420 -9.814 -8.716 1.00 76.94 91 SER A N 1
ATOM 744 C CA . SER A 1 91 ? 14.789 -10.966 -9.536 1.00 76.94 91 SER A CA 1
ATOM 745 C C . SER A 1 91 ? 15.621 -10.594 -10.773 1.00 76.94 91 SER A C 1
ATOM 747 O O . SER A 1 91 ? 15.700 -9.447 -11.218 1.00 76.94 91 SER A O 1
ATOM 749 N N . GLY A 1 92 ? 16.238 -11.602 -11.400 1.00 75.00 92 GLY A N 1
ATOM 750 C CA . GLY A 1 92 ? 17.074 -11.411 -12.590 1.00 75.00 92 GLY A CA 1
ATOM 751 C C . GLY A 1 92 ? 16.341 -10.812 -13.801 1.00 75.00 92 GLY A C 1
ATOM 752 O O . GLY A 1 92 ? 16.991 -10.203 -14.654 1.00 75.00 92 GLY A O 1
ATOM 753 N N . SER A 1 93 ? 15.008 -10.935 -13.897 1.00 76.06 93 SER A N 1
ATOM 754 C CA . SER A 1 93 ? 14.232 -10.288 -14.968 1.00 76.06 93 SER A CA 1
ATOM 755 C C . SER A 1 93 ? 14.217 -8.768 -14.833 1.00 76.06 93 SER A C 1
ATOM 757 O O . SER A 1 93 ? 14.287 -8.080 -15.853 1.00 76.06 93 SER A O 1
ATOM 759 N N . MET A 1 94 ? 14.246 -8.246 -13.606 1.00 77.12 94 MET A N 1
ATOM 760 C CA . MET A 1 94 ? 14.330 -6.809 -13.344 1.00 77.12 94 MET A CA 1
ATOM 761 C C . MET A 1 94 ? 15.582 -6.207 -13.972 1.00 77.12 94 MET A C 1
ATOM 763 O O . MET A 1 94 ? 15.504 -5.186 -14.652 1.00 77.12 94 MET A O 1
ATOM 767 N N . TYR A 1 95 ? 16.725 -6.878 -13.807 1.00 79.69 95 TYR A N 1
ATOM 768 C CA . TYR A 1 95 ? 17.987 -6.462 -14.414 1.00 79.69 95 TYR A CA 1
ATOM 769 C C . TYR A 1 95 ? 18.005 -6.712 -15.928 1.00 79.69 95 TYR A C 1
ATOM 771 O O . TYR A 1 95 ? 18.309 -5.806 -16.705 1.00 79.69 95 TYR A O 1
ATOM 779 N N . ARG A 1 96 ? 17.632 -7.922 -16.370 1.00 77.62 96 ARG A N 1
ATOM 780 C CA . ARG A 1 96 ? 17.709 -8.335 -17.782 1.00 77.62 96 ARG A CA 1
ATOM 781 C C . ARG A 1 96 ? 16.863 -7.464 -18.706 1.00 77.62 96 ARG A C 1
ATOM 783 O O . ARG A 1 96 ? 17.287 -7.177 -19.822 1.00 77.62 96 ARG A O 1
ATOM 790 N N . PHE A 1 97 ? 15.669 -7.078 -18.266 1.00 74.19 97 PHE A N 1
ATOM 791 C CA . PHE A 1 97 ? 14.751 -6.266 -19.062 1.00 74.19 97 PHE A CA 1
ATOM 792 C C . PHE A 1 97 ? 14.883 -4.765 -18.783 1.00 74.19 97 PHE A C 1
ATOM 794 O O . PHE A 1 97 ? 14.247 -3.973 -19.473 1.00 74.19 97 PHE A O 1
ATOM 801 N N . ASN A 1 98 ? 15.771 -4.342 -17.872 1.00 77.81 98 ASN A N 1
ATOM 802 C CA . ASN A 1 98 ? 15.968 -2.923 -17.569 1.00 77.81 98 ASN A CA 1
ATOM 803 C C . ASN A 1 98 ? 16.331 -2.095 -18.814 1.00 77.81 98 ASN A C 1
ATOM 805 O O . ASN A 1 98 ? 15.859 -0.976 -18.962 1.00 77.81 98 ASN A O 1
ATOM 809 N N . GLY A 1 99 ? 17.113 -2.656 -19.742 1.00 73.25 99 GLY A N 1
ATOM 810 C CA . GLY A 1 99 ? 17.455 -1.984 -21.001 1.00 73.25 99 GLY A CA 1
ATOM 811 C C . GLY A 1 99 ? 16.291 -1.837 -21.992 1.00 73.25 99 GLY A C 1
ATOM 812 O O . GLY A 1 99 ? 16.426 -1.095 -22.959 1.00 73.25 99 GLY A O 1
ATOM 813 N N . TYR A 1 100 ? 15.170 -2.535 -21.778 1.00 74.56 100 TYR A N 1
ATOM 814 C CA . TYR A 1 100 ? 13.997 -2.493 -22.654 1.00 74.56 100 TYR A CA 1
ATOM 815 C C . TYR A 1 100 ? 12.913 -1.557 -22.110 1.00 74.56 100 TYR A C 1
ATOM 817 O O . TYR A 1 100 ? 12.472 -0.652 -22.811 1.00 74.56 100 TYR A O 1
ATOM 825 N N . ASP A 1 101 ? 12.501 -1.748 -20.854 1.00 74.75 101 ASP A N 1
ATOM 826 C CA . ASP A 1 101 ? 11.378 -1.024 -20.239 1.00 74.75 101 ASP A CA 1
ATOM 827 C C . ASP A 1 101 ? 11.715 -0.385 -18.882 1.00 74.75 101 ASP A C 1
ATOM 829 O O . ASP A 1 101 ? 10.818 0.087 -18.179 1.00 74.75 101 ASP A O 1
ATOM 833 N N . ASN A 1 102 ? 13.004 -0.302 -18.532 1.00 83.44 102 ASN A N 1
ATOM 834 C CA . ASN A 1 102 ? 13.499 0.369 -17.329 1.00 83.44 102 ASN A CA 1
ATOM 835 C C . ASN A 1 102 ? 12.947 -0.201 -16.007 1.00 83.44 102 ASN A C 1
ATOM 837 O O . ASN A 1 102 ? 12.842 0.539 -15.034 1.00 83.44 102 ASN A O 1
ATOM 841 N N . ARG A 1 103 ? 12.600 -1.497 -15.935 1.00 82.25 103 ARG A N 1
ATOM 842 C CA . ARG A 1 103 ? 12.067 -2.156 -14.716 1.00 82.25 103 ARG A CA 1
ATOM 843 C C . ARG A 1 103 ? 12.848 -1.863 -13.439 1.00 82.25 103 ARG A C 1
ATOM 845 O O . ARG A 1 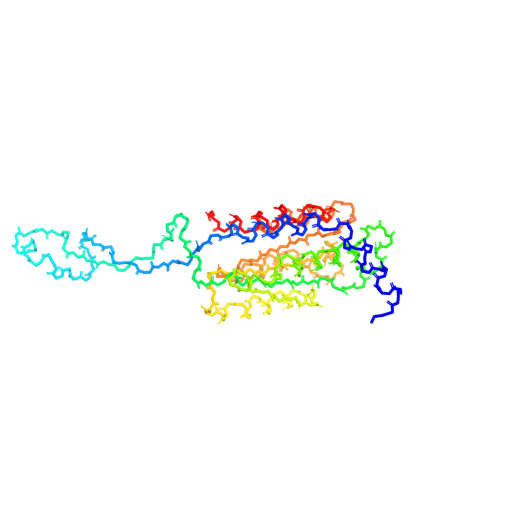103 ? 12.264 -1.402 -12.462 1.00 82.25 103 ARG A O 1
ATOM 852 N N . LEU A 1 104 ? 14.155 -2.128 -13.433 1.00 83.50 104 LEU A N 1
ATOM 853 C CA . LEU A 1 104 ? 14.989 -1.905 -12.252 1.00 83.50 104 LEU A CA 1
ATOM 854 C C . LEU A 1 104 ? 15.062 -0.413 -11.910 1.00 83.50 104 LEU A C 1
ATOM 856 O O . LEU A 1 104 ? 14.913 -0.050 -10.748 1.00 83.50 104 LEU A O 1
ATOM 860 N N . ASN A 1 105 ? 15.205 0.455 -12.916 1.00 86.75 105 ASN A N 1
ATOM 861 C CA . ASN A 1 105 ? 15.203 1.905 -12.713 1.00 86.75 105 ASN A CA 1
ATOM 862 C C . ASN A 1 105 ? 13.875 2.383 -12.102 1.00 86.75 105 ASN A C 1
ATOM 864 O O . ASN A 1 105 ? 13.894 3.123 -11.129 1.00 86.75 105 ASN A O 1
ATOM 868 N N . LYS A 1 106 ? 12.726 1.907 -12.594 1.00 87.19 106 LYS A N 1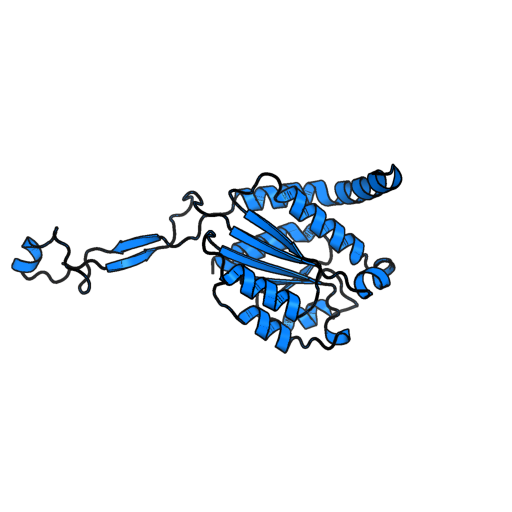
ATOM 869 C CA . LYS A 1 106 ? 11.397 2.222 -12.042 1.00 87.19 106 LYS A CA 1
ATOM 870 C C . LYS A 1 106 ? 11.221 1.701 -10.619 1.00 87.19 106 LYS A C 1
ATOM 872 O O . LYS A 1 106 ? 10.612 2.378 -9.794 1.00 87.19 106 LYS A O 1
ATOM 877 N N . SER A 1 107 ? 11.762 0.522 -10.318 1.00 87.88 107 SER A N 1
ATOM 878 C CA . SER A 1 107 ? 11.774 -0.034 -8.963 1.00 87.88 107 SER A CA 1
ATOM 879 C C . SER A 1 107 ? 12.589 0.841 -8.008 1.00 87.88 107 SER A C 1
ATOM 881 O O . SER A 1 107 ? 12.132 1.132 -6.906 1.00 87.88 107 SER A O 1
ATOM 883 N N . LEU A 1 108 ? 13.762 1.313 -8.441 1.00 88.69 108 LEU A N 1
ATOM 884 C CA . LEU A 1 108 ? 14.601 2.240 -7.676 1.00 88.69 108 LEU A CA 1
ATOM 885 C C . LEU A 1 108 ? 13.932 3.610 -7.504 1.00 88.69 108 LEU A C 1
ATOM 887 O O . LEU A 1 108 ? 13.908 4.136 -6.396 1.00 88.69 108 LEU A O 1
ATOM 891 N N . GLU A 1 109 ? 13.342 4.161 -8.568 1.00 90.31 109 GLU A N 1
ATOM 892 C CA . GLU A 1 109 ? 12.552 5.399 -8.529 1.00 90.31 109 GLU A CA 1
ATOM 893 C C . GLU A 1 109 ? 11.385 5.271 -7.535 1.00 90.31 109 GLU A C 1
ATOM 895 O O . GLU A 1 109 ? 11.160 6.170 -6.731 1.00 90.31 109 GLU A O 1
ATOM 900 N N . THR A 1 110 ? 10.689 4.131 -7.536 1.00 89.69 110 THR A N 1
ATOM 901 C CA . THR A 1 110 ? 9.588 3.818 -6.611 1.00 89.69 110 THR A CA 1
ATOM 902 C C . THR A 1 110 ? 10.069 3.724 -5.165 1.00 89.69 110 THR A C 1
ATOM 904 O O . THR A 1 110 ? 9.475 4.339 -4.280 1.00 89.69 110 THR A O 1
ATOM 907 N N . ALA A 1 111 ? 11.155 2.988 -4.915 1.00 89.94 111 ALA A N 1
ATOM 908 C CA . ALA A 1 111 ? 11.734 2.853 -3.582 1.00 89.94 111 ALA A CA 1
ATOM 909 C C . ALA A 1 111 ? 12.181 4.209 -3.029 1.00 89.94 111 ALA A C 1
ATOM 911 O O . ALA A 1 111 ? 11.811 4.567 -1.911 1.00 89.94 111 ALA A O 1
ATOM 912 N N . LEU A 1 112 ? 12.906 4.990 -3.834 1.00 91.75 112 LEU A N 1
ATOM 913 C CA . LEU A 1 112 ? 13.375 6.312 -3.439 1.00 91.75 112 LEU A CA 1
ATOM 914 C C . LEU A 1 112 ? 12.205 7.270 -3.197 1.00 91.75 112 LEU A C 1
ATOM 916 O O . LEU A 1 112 ? 12.216 8.007 -2.213 1.00 91.75 112 LEU A O 1
ATOM 920 N N . MET A 1 113 ? 11.174 7.236 -4.043 1.00 91.88 113 MET A N 1
ATOM 921 C CA . MET A 1 113 ? 9.981 8.063 -3.868 1.00 91.88 113 MET A CA 1
ATOM 922 C C . MET A 1 113 ? 9.291 7.759 -2.544 1.00 91.88 113 MET A C 1
ATOM 924 O O . MET A 1 113 ? 9.034 8.677 -1.776 1.00 91.88 113 MET A O 1
ATOM 928 N N . VAL A 1 114 ? 9.052 6.485 -2.232 1.00 90.94 114 VAL A N 1
ATOM 929 C CA . VAL A 1 114 ? 8.381 6.125 -0.980 1.00 90.94 114 VAL A CA 1
ATOM 930 C C . VAL A 1 114 ? 9.234 6.476 0.237 1.00 90.94 114 VAL A C 1
ATOM 932 O O . VAL A 1 114 ? 8.729 7.110 1.159 1.00 90.94 114 VAL A O 1
ATOM 935 N N . MET A 1 115 ? 10.523 6.126 0.228 1.00 90.19 115 MET A N 1
ATOM 936 C CA . MET A 1 115 ? 11.424 6.430 1.345 1.00 90.19 115 MET A CA 1
ATOM 937 C C . MET A 1 115 ? 11.491 7.934 1.620 1.00 90.19 115 MET A C 1
ATOM 939 O O . MET A 1 115 ? 11.420 8.348 2.769 1.00 90.19 115 MET A O 1
ATOM 943 N N . THR A 1 116 ? 11.570 8.756 0.570 1.00 91.31 116 THR A N 1
ATOM 944 C CA . THR A 1 116 ? 11.637 10.221 0.709 1.00 91.31 116 THR A CA 1
ATOM 945 C C . THR A 1 116 ? 10.300 10.845 1.098 1.00 91.31 116 THR A C 1
ATOM 947 O O . THR A 1 116 ? 10.272 11.808 1.858 1.00 91.31 116 THR A O 1
ATOM 950 N N . SER A 1 117 ? 9.178 10.309 0.613 1.00 92.38 117 SER A N 1
ATOM 951 C CA . SER A 1 117 ? 7.845 10.795 0.981 1.00 92.38 117 SER A CA 1
ATOM 952 C C . SER A 1 117 ? 7.458 10.457 2.416 1.00 92.38 117 SER A C 1
ATOM 954 O O . SER A 1 117 ? 6.707 11.218 3.025 1.00 92.38 117 SER A O 1
ATOM 956 N N . PHE A 1 118 ? 7.917 9.315 2.931 1.00 91.31 118 PHE A N 1
ATOM 957 C CA . PHE A 1 118 ? 7.577 8.841 4.275 1.00 91.31 118 PHE A CA 1
ATOM 958 C C . PHE A 1 118 ? 8.564 9.339 5.338 1.00 91.31 118 PHE A C 1
ATOM 960 O O . PHE A 1 118 ? 8.282 9.225 6.528 1.00 91.31 118 PHE A O 1
ATOM 967 N N . ASP A 1 119 ? 9.683 9.936 4.925 1.00 90.50 119 ASP A N 1
ATOM 968 C CA . ASP A 1 119 ? 10.667 10.516 5.834 1.00 90.50 119 ASP A CA 1
ATOM 969 C C . ASP A 1 119 ? 10.046 11.601 6.736 1.00 90.50 119 ASP A C 1
ATOM 971 O O . ASP A 1 119 ? 9.403 12.561 6.280 1.00 90.50 119 ASP A O 1
ATOM 975 N N . GLY A 1 120 ? 10.220 11.419 8.048 1.00 87.12 120 GLY A N 1
ATOM 976 C CA . GLY A 1 120 ? 9.648 12.275 9.087 1.00 87.12 120 GLY A CA 1
ATOM 977 C C . GLY A 1 120 ? 8.123 12.186 9.234 1.00 87.12 120 GLY A C 1
ATOM 978 O O . GLY A 1 120 ? 7.520 13.150 9.707 1.00 87.12 120 GLY A O 1
ATOM 979 N N . LYS A 1 121 ? 7.493 11.085 8.794 1.00 88.06 121 LYS A N 1
ATOM 980 C CA . LYS A 1 121 ? 6.045 10.813 8.924 1.00 88.06 121 LYS A CA 1
ATOM 981 C C . LYS A 1 121 ? 5.743 9.556 9.751 1.00 88.06 121 LYS A C 1
ATOM 983 O O . LYS A 1 121 ? 4.714 8.919 9.530 1.00 88.06 121 LYS A O 1
ATOM 988 N N . ASP A 1 122 ? 6.619 9.206 10.692 1.00 84.75 122 ASP A N 1
ATOM 989 C CA . ASP A 1 122 ? 6.525 7.979 11.504 1.00 84.75 122 ASP A CA 1
ATOM 990 C C . ASP A 1 122 ? 5.236 7.896 12.347 1.00 84.75 122 ASP A C 1
ATOM 992 O O . ASP A 1 122 ? 4.749 6.808 12.648 1.00 84.75 122 ASP A O 1
ATOM 996 N N . ASP A 1 123 ? 4.653 9.046 12.695 1.00 83.44 123 ASP A N 1
ATOM 997 C CA . ASP A 1 123 ? 3.370 9.175 13.393 1.00 83.44 123 ASP A CA 1
ATOM 998 C C . ASP A 1 123 ? 2.171 8.768 12.519 1.00 83.44 123 ASP A C 1
ATOM 1000 O O . ASP A 1 123 ? 1.155 8.282 13.018 1.00 83.44 123 ASP A O 1
ATOM 1004 N N . LYS A 1 124 ? 2.295 8.940 11.199 1.00 84.00 124 LYS A N 1
ATOM 1005 C CA . LYS A 1 124 ? 1.256 8.629 10.209 1.00 84.00 124 LYS A CA 1
ATOM 1006 C C . LYS A 1 124 ? 1.448 7.258 9.584 1.00 84.00 124 LYS A C 1
ATOM 1008 O O . LYS A 1 124 ? 0.476 6.508 9.444 1.00 84.00 124 LYS A O 1
ATOM 1013 N N . ILE A 1 125 ? 2.680 6.948 9.185 1.00 85.25 125 ILE A N 1
ATOM 1014 C CA . ILE A 1 125 ? 3.052 5.731 8.471 1.00 85.25 125 ILE A CA 1
ATOM 1015 C C . ILE A 1 125 ? 4.347 5.166 9.042 1.00 85.25 125 ILE A C 1
ATOM 1017 O O . ILE A 1 125 ? 5.377 5.828 9.033 1.00 85.25 125 ILE A O 1
ATOM 1021 N N . ALA A 1 126 ? 4.321 3.884 9.392 1.00 79.44 126 ALA A N 1
ATOM 1022 C CA . ALA A 1 126 ? 5.531 3.105 9.631 1.00 79.44 126 ALA A CA 1
ATOM 1023 C C . ALA A 1 126 ? 5.762 2.159 8.448 1.00 79.44 126 ALA A C 1
ATOM 1025 O O . ALA A 1 126 ? 4.861 1.387 8.101 1.00 79.44 126 ALA A O 1
ATOM 1026 N N . PHE A 1 127 ? 6.950 2.206 7.830 1.00 81.94 127 PHE A N 1
ATOM 1027 C CA . PHE A 1 127 ? 7.251 1.406 6.641 1.00 81.94 127 PHE A CA 1
ATOM 1028 C C . PHE A 1 127 ? 8.491 0.514 6.753 1.00 81.94 127 PHE A C 1
ATOM 1030 O O . PHE A 1 127 ? 9.463 0.835 7.428 1.00 81.94 127 PHE A O 1
ATOM 1037 N N . CYS A 1 128 ? 8.467 -0.613 6.038 1.00 68.06 128 CYS A N 1
ATOM 1038 C CA . CYS A 1 128 ? 9.619 -1.496 5.858 1.00 68.06 128 CYS A CA 1
ATOM 1039 C C . CYS A 1 128 ? 9.703 -1.955 4.397 1.00 68.06 128 CYS A C 1
ATOM 1041 O O . CYS A 1 128 ? 8.697 -2.383 3.824 1.00 68.06 128 CYS A O 1
ATOM 1043 N N . ALA A 1 129 ? 10.896 -1.876 3.805 1.00 62.41 129 ALA A N 1
ATOM 1044 C CA . ALA A 1 129 ? 11.177 -2.433 2.487 1.00 62.41 129 ALA A CA 1
ATOM 1045 C C . ALA A 1 129 ? 11.842 -3.812 2.636 1.00 62.41 129 ALA A C 1
ATOM 1047 O O . ALA A 1 129 ? 12.865 -3.938 3.307 1.00 62.41 129 ALA A O 1
ATOM 1048 N N . SER A 1 130 ? 11.281 -4.844 2.002 1.00 64.25 130 SER A N 1
ATOM 1049 C CA . SER A 1 130 ? 11.890 -6.178 1.901 1.00 64.25 130 SER A CA 1
ATOM 1050 C C . SER A 1 130 ? 12.066 -6.587 0.440 1.00 64.25 130 SER A C 1
ATOM 1052 O O . SER A 1 130 ? 11.157 -6.415 -0.366 1.00 64.25 130 SER A O 1
ATOM 1054 N N . GLY A 1 131 ? 13.244 -7.112 0.101 1.00 59.22 131 GLY A N 1
ATOM 1055 C CA . GLY A 1 131 ? 13.639 -7.460 -1.268 1.00 59.22 131 GLY A CA 1
ATOM 1056 C C . GLY A 1 131 ? 13.515 -8.947 -1.601 1.00 59.22 131 GLY A C 1
ATOM 1057 O O . GLY A 1 131 ? 14.466 -9.516 -2.128 1.00 59.22 131 GLY A O 1
ATOM 1058 N N . ASP A 1 132 ? 12.388 -9.581 -1.276 1.00 60.94 132 ASP A N 1
ATOM 1059 C CA . ASP A 1 132 ? 12.104 -10.962 -1.687 1.00 60.94 132 ASP A CA 1
ATOM 1060 C C . ASP A 1 132 ? 10.760 -11.014 -2.432 1.00 60.94 132 ASP A C 1
ATOM 1062 O O . ASP A 1 132 ? 9.777 -10.397 -2.015 1.00 60.94 132 ASP A O 1
ATOM 1066 N N . PHE A 1 133 ? 10.757 -11.697 -3.576 1.00 62.25 133 PHE A N 1
ATOM 1067 C CA . PHE A 1 133 ? 9.760 -11.611 -4.652 1.00 62.25 133 PHE A CA 1
ATOM 1068 C C . PHE A 1 133 ? 8.862 -12.845 -4.753 1.00 62.25 133 PHE A C 1
ATOM 1070 O O . PHE A 1 133 ? 8.132 -13.037 -5.725 1.00 62.25 133 PHE A O 1
ATOM 1077 N N . THR A 1 134 ? 8.936 -13.712 -3.756 1.00 64.69 134 THR A N 1
ATOM 1078 C CA . THR A 1 134 ? 8.227 -14.982 -3.741 1.00 64.69 134 THR A CA 1
ATOM 1079 C C . THR A 1 134 ? 6.830 -14.845 -3.120 1.00 64.69 134 THR A C 1
ATOM 1081 O O . THR A 1 134 ? 6.541 -13.920 -2.353 1.00 64.69 134 THR A O 1
ATOM 1084 N N . VAL A 1 135 ? 5.935 -15.785 -3.445 1.00 75.88 135 VAL A N 1
ATOM 1085 C CA . VAL A 1 135 ? 4.620 -15.923 -2.785 1.00 75.88 135 VAL A CA 1
ATOM 1086 C C . VAL A 1 135 ? 4.814 -16.089 -1.274 1.00 75.88 135 VAL A C 1
ATOM 1088 O O . VAL A 1 135 ? 4.028 -15.599 -0.464 1.00 75.88 135 VAL A O 1
ATOM 1091 N N . GLU A 1 136 ? 5.908 -16.737 -0.903 1.00 78.25 136 GLU A N 1
ATOM 1092 C CA . GLU A 1 136 ? 6.426 -16.935 0.436 1.00 78.25 136 GLU A CA 1
ATOM 1093 C C . GLU A 1 136 ? 6.793 -15.605 1.103 1.00 78.25 136 GLU A C 1
ATOM 1095 O O . GLU A 1 136 ? 6.351 -15.362 2.225 1.00 78.25 136 GLU A O 1
ATOM 1100 N N . GLY A 1 137 ? 7.507 -14.712 0.408 1.00 80.69 137 GLY A N 1
ATOM 1101 C CA . GLY A 1 137 ? 7.825 -13.369 0.901 1.00 80.69 137 GLY A CA 1
ATOM 1102 C C . GLY A 1 137 ? 6.574 -12.542 1.204 1.00 80.69 137 GLY A C 1
ATOM 1103 O O . GLY A 1 137 ? 6.455 -11.960 2.285 1.00 80.69 137 GLY A O 1
ATOM 1104 N N . LEU A 1 138 ? 5.587 -12.563 0.300 1.00 85.19 138 LEU A N 1
ATOM 1105 C CA . LEU A 1 138 ? 4.293 -11.916 0.535 1.00 85.19 138 LEU A CA 1
ATOM 1106 C C . LEU A 1 138 ? 3.540 -12.560 1.711 1.00 85.19 138 LEU A C 1
ATOM 1108 O O . LEU A 1 138 ? 2.984 -11.861 2.558 1.00 85.19 138 LEU A O 1
ATOM 1112 N N . THR A 1 139 ? 3.549 -13.890 1.792 1.00 88.38 139 THR A N 1
ATOM 1113 C CA . THR A 1 139 ? 2.912 -14.641 2.883 1.00 88.38 139 THR A CA 1
ATOM 1114 C C . THR A 1 139 ? 3.519 -14.272 4.234 1.00 88.38 139 THR A C 1
ATOM 1116 O O . THR A 1 139 ? 2.791 -14.053 5.202 1.00 88.38 139 THR A O 1
ATOM 1119 N N . GLU A 1 140 ? 4.845 -14.186 4.317 1.00 88.12 140 GLU A N 1
ATOM 1120 C CA . GLU A 1 140 ? 5.545 -13.833 5.550 1.00 88.12 140 GLU A CA 1
ATOM 1121 C C . GLU A 1 140 ? 5.331 -12.366 5.926 1.00 88.12 140 GLU A C 1
ATOM 1123 O O . GLU A 1 140 ? 5.123 -12.053 7.100 1.00 88.12 140 GLU A O 1
ATOM 1128 N N . ALA A 1 141 ? 5.293 -11.466 4.939 1.00 88.88 141 ALA A N 1
ATOM 1129 C CA . ALA A 1 141 ? 4.944 -10.067 5.150 1.00 88.88 141 ALA A CA 1
ATOM 1130 C C . ALA A 1 141 ? 3.546 -9.925 5.773 1.00 88.88 141 ALA A C 1
ATOM 1132 O O . ALA A 1 141 ? 3.401 -9.226 6.777 1.00 88.88 141 ALA A O 1
ATOM 1133 N N . ILE A 1 142 ? 2.549 -10.639 5.238 1.00 90.94 142 ILE A N 1
ATOM 1134 C CA . ILE A 1 142 ? 1.178 -10.651 5.768 1.00 90.94 142 ILE A CA 1
ATOM 1135 C C . ILE A 1 142 ? 1.149 -11.222 7.190 1.00 90.94 142 ILE A C 1
ATOM 1137 O O . ILE A 1 142 ? 0.589 -10.593 8.085 1.00 90.94 142 ILE A O 1
ATOM 1141 N N . LYS A 1 143 ? 1.792 -12.372 7.430 1.00 91.12 143 LYS A N 1
ATOM 1142 C CA . LYS A 1 143 ? 1.860 -13.006 8.761 1.00 91.12 143 LYS A CA 1
ATOM 1143 C C . LYS A 1 143 ? 2.563 -12.145 9.806 1.00 91.12 143 LYS A C 1
ATOM 1145 O O . LYS A 1 143 ? 2.219 -12.203 10.985 1.00 91.12 143 LYS A O 1
ATOM 1150 N N . THR A 1 144 ? 3.590 -11.406 9.398 1.00 90.44 144 THR A N 1
ATOM 1151 C CA . THR A 1 144 ? 4.320 -10.512 10.297 1.00 90.44 144 THR A CA 1
ATOM 1152 C C . THR A 1 144 ? 3.454 -9.310 10.640 1.00 90.44 144 THR A C 1
ATOM 1154 O O . THR A 1 144 ? 3.272 -9.020 11.819 1.00 90.44 144 THR A O 1
ATOM 1157 N N . LEU A 1 145 ? 2.861 -8.654 9.632 1.00 90.69 145 LEU A N 1
ATOM 1158 C CA . LEU A 1 145 ? 1.996 -7.498 9.870 1.00 90.69 145 LEU A CA 1
ATOM 1159 C C . LEU A 1 145 ? 0.760 -7.869 10.685 1.00 90.69 145 LEU A C 1
ATOM 1161 O O . LEU A 1 145 ? 0.373 -7.097 11.552 1.00 90.69 145 LEU A O 1
ATOM 1165 N N . SER A 1 146 ? 0.163 -9.044 10.476 1.00 91.75 146 SER A N 1
ATOM 1166 C CA . SER A 1 146 ? -1.042 -9.448 11.211 1.00 91.75 146 SER A CA 1
ATOM 1167 C C . SER A 1 146 ? -0.840 -9.569 12.725 1.00 91.75 146 SER A C 1
ATOM 1169 O O . SER A 1 146 ? -1.814 -9.579 13.464 1.00 91.75 146 SER A O 1
ATOM 1171 N N . LYS A 1 147 ? 0.406 -9.699 13.195 1.00 91.12 147 LYS A N 1
ATOM 1172 C CA . LYS A 1 147 ? 0.740 -9.770 14.628 1.00 91.12 147 LYS A CA 1
ATOM 1173 C C . LYS A 1 147 ? 0.978 -8.398 15.257 1.00 91.12 147 LYS A C 1
ATOM 1175 O O . LYS A 1 147 ? 1.156 -8.309 16.465 1.00 91.12 147 LYS A O 1
ATOM 1180 N N . GLU A 1 148 ? 1.041 -7.346 14.449 1.00 87.44 148 GLU A N 1
ATOM 1181 C CA . GLU A 1 148 ? 1.303 -5.992 14.922 1.00 87.44 148 GLU A CA 1
ATOM 1182 C C . GLU A 1 148 ? 0.034 -5.385 15.506 1.00 87.44 148 GLU A C 1
ATOM 1184 O O . GLU A 1 148 ? -0.935 -5.187 14.781 1.00 87.44 148 GLU A O 1
ATOM 1189 N N . GLU A 1 149 ? 0.029 -5.066 16.798 1.00 85.50 149 GLU A N 1
ATOM 1190 C CA . GLU A 1 149 ? -1.145 -4.514 17.498 1.00 85.50 149 GLU A CA 1
ATOM 1191 C C . GLU A 1 149 ? -1.139 -2.977 17.565 1.00 85.50 149 GLU A C 1
ATOM 1193 O O . GLU A 1 149 ? -2.190 -2.342 17.688 1.00 85.50 149 GLU A O 1
ATOM 1198 N N . ASP A 1 150 ? 0.042 -2.368 17.433 1.00 86.81 150 ASP A N 1
ATOM 1199 C CA . ASP A 1 150 ? 0.233 -0.916 17.471 1.00 86.81 150 ASP A CA 1
ATOM 1200 C C . ASP A 1 150 ? 0.150 -0.301 16.068 1.00 86.81 150 ASP A C 1
ATOM 1202 O O . ASP A 1 150 ? 1.117 0.224 15.512 1.00 86.81 150 ASP A O 1
ATOM 1206 N N . CYS A 1 151 ? -1.005 -0.481 15.429 1.00 87.94 151 CYS A N 1
ATOM 1207 C CA . CYS A 1 151 ? -1.331 0.174 14.171 1.00 87.94 151 CYS A CA 1
ATOM 1208 C C . CYS A 1 151 ? -2.841 0.279 13.974 1.00 87.94 151 CYS A C 1
ATOM 1210 O O . CYS A 1 151 ? -3.612 -0.524 14.499 1.00 87.94 151 CYS A O 1
ATOM 1212 N N . ASP A 1 152 ? -3.226 1.287 13.203 1.00 87.62 152 ASP A N 1
ATOM 1213 C CA . ASP A 1 152 ? -4.602 1.532 12.779 1.00 87.62 152 ASP A CA 1
ATOM 1214 C C . ASP A 1 152 ? -4.999 0.562 11.650 1.00 87.62 152 ASP A C 1
ATOM 1216 O O . ASP A 1 152 ? -5.929 -0.234 11.764 1.00 87.62 152 ASP A O 1
ATOM 1220 N N . GLU A 1 153 ? -4.201 0.556 10.583 1.00 90.81 153 GLU A N 1
ATOM 1221 C CA . GLU A 1 153 ? -4.391 -0.293 9.409 1.00 90.81 153 GLU A CA 1
ATOM 1222 C C . GLU A 1 153 ? -3.065 -0.933 8.988 1.00 90.81 153 GLU A C 1
ATOM 1224 O O . GLU A 1 153 ? -1.979 -0.407 9.260 1.00 90.81 153 GLU A O 1
ATOM 1229 N N . ARG A 1 154 ? -3.161 -2.068 8.289 1.00 93.12 154 ARG A N 1
ATOM 1230 C CA . ARG A 1 154 ? -2.020 -2.870 7.836 1.00 93.12 154 ARG A CA 1
ATOM 1231 C C . ARG A 1 154 ? -2.073 -3.032 6.328 1.00 93.12 154 ARG A C 1
ATOM 1233 O O . ARG A 1 154 ? -3.039 -3.569 5.795 1.00 93.12 154 ARG A O 1
ATOM 1240 N N . PHE A 1 155 ? -1.011 -2.622 5.653 1.00 93.38 155 PHE A N 1
ATOM 1241 C CA . PHE A 1 155 ? -0.884 -2.665 4.205 1.00 93.38 155 PHE A CA 1
ATOM 1242 C C . PHE A 1 155 ? 0.340 -3.477 3.806 1.00 93.38 155 PHE A C 1
ATOM 1244 O O . PHE A 1 155 ? 1.437 -3.263 4.321 1.00 93.38 155 PHE A O 1
ATOM 1251 N N . VAL A 1 156 ? 0.182 -4.362 2.830 1.00 93.00 156 VAL A N 1
ATOM 1252 C CA . VAL A 1 156 ? 1.306 -5.011 2.155 1.00 93.00 156 VAL A CA 1
ATOM 1253 C C . VAL A 1 156 ? 1.184 -4.734 0.667 1.00 93.00 156 VAL A C 1
ATOM 1255 O O . VAL A 1 156 ? 0.158 -5.029 0.064 1.00 93.00 156 VAL A O 1
ATOM 1258 N N . VAL A 1 157 ? 2.221 -4.155 0.068 1.00 92.06 157 VAL A N 1
ATOM 1259 C CA . VAL A 1 157 ? 2.240 -3.806 -1.356 1.00 92.06 157 VAL A CA 1
ATOM 1260 C C . VAL A 1 157 ? 3.415 -4.511 -2.020 1.00 92.06 157 VAL A C 1
ATOM 1262 O O . VAL A 1 157 ? 4.574 -4.243 -1.704 1.00 92.06 157 VAL A O 1
ATOM 1265 N N . LEU A 1 158 ? 3.113 -5.420 -2.942 1.00 90.38 158 LEU A N 1
ATOM 1266 C CA . LEU A 1 158 ? 4.096 -6.083 -3.793 1.00 90.38 158 LEU A CA 1
ATOM 1267 C C . LEU A 1 158 ? 4.351 -5.242 -5.046 1.00 90.38 158 LEU A C 1
ATOM 1269 O O . LEU A 1 158 ? 3.404 -4.847 -5.717 1.00 90.38 158 LEU A O 1
ATOM 1273 N N . ILE A 1 159 ? 5.612 -5.012 -5.394 1.00 89.12 159 ILE A N 1
ATOM 1274 C CA . ILE A 1 159 ? 6.042 -4.251 -6.571 1.00 89.12 159 ILE A CA 1
ATOM 1275 C C . ILE A 1 159 ? 6.829 -5.203 -7.476 1.00 89.12 159 ILE A C 1
ATOM 1277 O O . ILE A 1 159 ? 7.915 -5.631 -7.096 1.00 89.12 159 ILE A O 1
ATOM 1281 N N . SER A 1 160 ? 6.287 -5.563 -8.645 1.00 86.75 160 SER A N 1
ATOM 1282 C CA . SER A 1 160 ? 6.865 -6.602 -9.524 1.00 86.75 160 SER A CA 1
ATOM 1283 C C . SER A 1 160 ? 6.674 -6.301 -11.019 1.00 86.75 160 SER A C 1
ATOM 1285 O O . SER A 1 160 ? 5.920 -5.409 -11.401 1.00 86.75 160 SER A O 1
ATOM 1287 N N . ASP A 1 161 ? 7.371 -7.025 -11.897 1.00 82.06 161 ASP A N 1
ATOM 1288 C CA . ASP A 1 161 ? 7.412 -6.820 -13.352 1.00 82.06 161 ASP A CA 1
ATOM 1289 C C . ASP A 1 161 ? 6.371 -7.613 -14.167 1.00 82.06 161 ASP A C 1
ATOM 1291 O O . ASP A 1 161 ? 6.551 -7.833 -15.371 1.00 82.06 161 ASP A O 1
ATOM 1295 N N . ALA A 1 162 ? 5.297 -8.059 -13.509 1.00 76.31 162 ALA A N 1
ATOM 1296 C CA . ALA A 1 162 ? 4.215 -8.873 -14.071 1.00 76.31 162 ALA A CA 1
ATOM 1297 C C . ALA A 1 162 ? 4.647 -10.211 -14.698 1.00 76.31 162 ALA A C 1
ATOM 1299 O O . ALA A 1 162 ? 3.838 -10.873 -15.348 1.00 76.31 162 ALA A O 1
ATOM 1300 N N . ASN A 1 163 ? 5.890 -10.650 -14.488 1.00 73.94 163 ASN A N 1
ATOM 1301 C CA . ASN A 1 163 ? 6.446 -11.846 -15.115 1.00 73.94 163 ASN A CA 1
ATOM 1302 C C . ASN A 1 163 ? 6.340 -13.095 -14.219 1.00 73.94 163 ASN A C 1
ATOM 1304 O O . ASN A 1 163 ? 7.205 -13.972 -14.249 1.00 73.94 163 ASN A O 1
ATOM 1308 N N . LEU A 1 164 ? 5.275 -13.179 -13.419 1.00 71.62 164 LEU A N 1
ATOM 1309 C CA . LEU A 1 164 ? 5.072 -14.223 -12.406 1.00 71.62 164 LEU A CA 1
ATOM 1310 C C . LEU A 1 164 ? 4.968 -15.635 -13.008 1.00 71.62 164 LEU A C 1
ATOM 1312 O O . LEU A 1 164 ? 5.494 -16.590 -12.435 1.00 71.62 164 LEU A O 1
ATOM 1316 N N . ASP A 1 165 ? 4.393 -15.758 -14.209 1.00 69.75 165 ASP A N 1
ATOM 1317 C CA . ASP A 1 165 ? 4.225 -17.043 -14.902 1.00 69.75 165 ASP A CA 1
ATOM 1318 C C . ASP A 1 165 ? 5.566 -17.759 -15.151 1.00 69.75 165 ASP A C 1
ATOM 1320 O O . ASP A 1 165 ? 5.645 -18.985 -15.079 1.00 69.75 165 ASP A O 1
ATOM 1324 N N . ARG A 1 166 ? 6.653 -17.013 -15.413 1.00 68.06 166 ARG A N 1
ATOM 1325 C CA . ARG A 1 166 ? 7.985 -17.607 -15.638 1.00 68.06 166 ARG A CA 1
ATOM 1326 C C . ARG A 1 166 ? 8.592 -18.216 -14.382 1.00 68.06 166 ARG A C 1
ATOM 1328 O O . ARG A 1 166 ? 9.441 -19.095 -14.499 1.00 68.06 166 ARG A O 1
ATOM 1335 N N . TYR A 1 167 ? 8.163 -17.751 -13.216 1.00 67.69 167 TYR A N 1
ATOM 1336 C CA . TYR A 1 167 ? 8.592 -18.272 -11.923 1.00 67.69 167 TYR A CA 1
ATOM 1337 C C . TYR A 1 167 ? 7.685 -19.408 -11.430 1.00 67.69 167 TYR A C 1
ATOM 1339 O O . TYR A 1 167 ? 7.859 -19.888 -10.316 1.00 67.69 167 TYR A O 1
ATOM 1347 N N . GLY A 1 168 ? 6.717 -19.848 -12.247 1.00 70.12 168 GLY A N 1
ATOM 1348 C CA . GLY A 1 168 ? 5.730 -20.853 -11.851 1.00 70.12 168 GLY A CA 1
ATOM 1349 C C . GLY A 1 168 ? 4.703 -20.329 -10.845 1.00 70.12 168 GLY A C 1
ATOM 1350 O O . GLY A 1 168 ? 3.977 -21.122 -10.249 1.00 70.12 168 GLY A O 1
ATOM 1351 N N . ILE A 1 169 ? 4.624 -19.009 -10.654 1.00 77.69 169 ILE A N 1
ATOM 1352 C CA . ILE A 1 169 ? 3.682 -18.389 -9.728 1.00 77.69 169 ILE A CA 1
ATOM 1353 C C . ILE A 1 169 ? 2.355 -18.205 -10.456 1.00 77.69 169 ILE A C 1
ATOM 1355 O O . ILE A 1 169 ? 2.193 -17.315 -11.290 1.00 77.69 169 ILE A O 1
ATOM 1359 N N . SER A 1 170 ? 1.389 -19.056 -10.123 1.00 85.38 170 SER A N 1
ATOM 1360 C CA . SER A 1 170 ? 0.030 -18.937 -10.639 1.00 85.38 170 SER A CA 1
ATOM 1361 C C . SER A 1 170 ? -0.657 -17.699 -10.054 1.00 85.38 170 SER A C 1
ATOM 1363 O O . SER A 1 170 ? -0.626 -17.503 -8.832 1.00 85.38 170 SER A O 1
ATOM 1365 N N . PRO A 1 171 ? -1.396 -16.915 -10.861 1.00 86.75 171 PRO A N 1
ATOM 1366 C CA . PRO A 1 171 ? -2.215 -15.822 -10.344 1.00 86.75 171 PRO A CA 1
ATOM 1367 C C . PRO A 1 171 ? -3.220 -16.264 -9.273 1.00 86.75 171 PRO A C 1
ATOM 1369 O O . PRO A 1 171 ? -3.556 -15.491 -8.381 1.00 86.75 171 PRO A O 1
ATOM 1372 N N . LYS A 1 172 ? -3.669 -17.529 -9.317 1.00 88.25 172 LYS A N 1
ATOM 1373 C CA . LYS A 1 172 ? -4.561 -18.101 -8.297 1.00 88.25 172 LYS A CA 1
ATOM 1374 C C . LYS A 1 172 ? -3.880 -18.232 -6.939 1.00 88.25 172 LYS A C 1
ATOM 1376 O O . LYS A 1 172 ? -4.533 -18.030 -5.919 1.00 88.25 172 LYS A O 1
ATOM 1381 N N . ASP A 1 173 ? -2.598 -18.582 -6.921 1.00 87.75 173 ASP A N 1
ATOM 1382 C CA . ASP A 1 173 ? -1.844 -18.726 -5.677 1.00 87.75 173 ASP A CA 1
ATOM 1383 C C . ASP A 1 173 ? -1.555 -17.352 -5.078 1.00 87.75 173 ASP A C 1
ATOM 1385 O O . ASP A 1 173 ? -1.777 -17.149 -3.885 1.00 87.75 173 ASP A O 1
ATOM 1389 N N . LEU A 1 174 ? -1.202 -16.375 -5.919 1.00 88.75 174 LEU A N 1
ATOM 1390 C CA . LEU A 1 174 ? -1.062 -14.985 -5.494 1.00 88.75 174 LEU A CA 1
ATOM 1391 C C . LEU A 1 174 ? -2.381 -14.426 -4.935 1.00 88.75 174 LEU A C 1
ATOM 1393 O O . LEU A 1 174 ? -2.399 -13.888 -3.831 1.00 88.75 174 LEU A O 1
ATOM 1397 N N . ALA A 1 175 ? -3.502 -14.621 -5.635 1.00 90.81 175 ALA A N 1
ATOM 1398 C CA . ALA A 1 175 ? -4.820 -14.197 -5.162 1.00 90.81 175 ALA A CA 1
ATOM 1399 C C . ALA A 1 175 ? -5.221 -14.874 -3.840 1.00 90.81 175 ALA A C 1
ATOM 1401 O O . ALA A 1 175 ? -5.854 -14.240 -2.994 1.00 90.81 175 ALA A O 1
ATOM 1402 N N . ARG A 1 176 ? -4.846 -16.146 -3.641 1.00 91.19 176 ARG A N 1
ATOM 1403 C CA . ARG A 1 176 ? -5.063 -16.856 -2.373 1.00 91.19 176 ARG A CA 1
ATOM 1404 C C . ARG A 1 176 ? -4.280 -16.198 -1.240 1.00 91.19 176 ARG A C 1
ATOM 1406 O O . ARG A 1 176 ? -4.854 -15.952 -0.187 1.00 91.19 176 ARG A O 1
ATOM 1413 N N . VAL A 1 177 ? -3.002 -15.889 -1.456 1.00 90.75 177 VAL A N 1
ATOM 1414 C CA . VAL A 1 177 ? -2.155 -15.252 -0.436 1.00 90.75 177 VAL A CA 1
ATOM 1415 C C . VAL A 1 177 ? -2.619 -13.833 -0.117 1.00 90.75 177 VAL A C 1
ATOM 1417 O O . VAL A 1 177 ? -2.726 -13.486 1.054 1.00 90.75 177 VAL A O 1
ATOM 1420 N N . MET A 1 178 ? -2.995 -13.041 -1.123 1.00 91.31 178 MET A N 1
ATOM 1421 C CA . MET A 1 178 ? -3.528 -11.683 -0.928 1.00 91.31 178 MET A CA 1
ATOM 1422 C C . MET A 1 178 ? -4.835 -11.624 -0.117 1.00 91.31 178 MET A C 1
ATOM 1424 O O . MET A 1 178 ? -5.208 -10.555 0.364 1.00 91.31 178 MET A O 1
ATOM 1428 N N . ASN A 1 179 ? -5.551 -12.745 -0.006 1.00 91.44 179 ASN A N 1
ATOM 1429 C CA . ASN A 1 179 ? -6.786 -12.880 0.768 1.00 91.44 179 ASN A CA 1
ATOM 1430 C C . ASN A 1 179 ? -6.612 -13.835 1.963 1.00 91.44 179 ASN A C 1
ATOM 1432 O O . ASN A 1 179 ? -7.594 -14.354 2.482 1.00 91.44 179 ASN A O 1
ATOM 1436 N N . ALA A 1 180 ? -5.373 -14.118 2.380 1.00 90.88 180 ALA A N 1
ATOM 1437 C CA . ALA A 1 180 ? -5.112 -15.042 3.482 1.00 90.88 180 ALA A CA 1
ATOM 1438 C C . ALA A 1 180 ? -5.491 -14.467 4.858 1.00 90.88 180 ALA A C 1
ATOM 1440 O O . ALA A 1 180 ? -5.664 -15.234 5.803 1.00 90.88 180 ALA A O 1
ATOM 1441 N N . ASN A 1 181 ? -5.580 -13.140 4.983 1.00 90.56 181 ASN A N 1
ATOM 1442 C CA . ASN A 1 181 ? -5.943 -12.452 6.216 1.00 90.56 181 ASN A CA 1
ATOM 1443 C C . ASN A 1 181 ? -6.724 -11.166 5.894 1.00 90.56 181 ASN A C 1
ATOM 1445 O O . ASN A 1 181 ? -6.226 -10.327 5.143 1.00 90.56 181 ASN A O 1
ATOM 1449 N N . ASP A 1 182 ? -7.917 -11.017 6.470 1.00 88.50 182 ASP A N 1
ATOM 1450 C CA . ASP A 1 182 ? -8.798 -9.864 6.247 1.00 88.50 182 ASP A CA 1
ATOM 1451 C C . ASP A 1 182 ? -8.334 -8.596 6.989 1.00 88.50 182 ASP A C 1
ATOM 1453 O O . ASP A 1 182 ? -8.657 -7.489 6.563 1.00 88.50 182 ASP A O 1
ATOM 1457 N N . ASP A 1 183 ? -7.516 -8.738 8.039 1.00 89.12 183 ASP A N 1
ATOM 1458 C CA . ASP A 1 183 ? -6.941 -7.622 8.806 1.00 89.12 183 ASP A CA 1
ATOM 1459 C C . ASP A 1 183 ? -5.738 -6.967 8.102 1.00 89.12 183 ASP A C 1
ATOM 1461 O O . ASP A 1 183 ? -5.198 -5.970 8.593 1.00 89.12 183 ASP A O 1
ATOM 1465 N N . VAL A 1 184 ? -5.269 -7.542 6.985 1.00 92.69 184 VAL A N 1
ATOM 1466 C CA . VAL A 1 184 ? -4.112 -7.056 6.219 1.00 92.69 184 VAL A CA 1
ATOM 1467 C C . VAL A 1 184 ? -4.501 -6.787 4.767 1.00 92.69 184 VAL A C 1
ATOM 1469 O O . VAL A 1 184 ? -4.723 -7.697 3.964 1.00 92.69 184 VAL A O 1
ATOM 1472 N N . HIS A 1 185 ? -4.495 -5.515 4.382 1.00 93.81 185 HIS A N 1
ATOM 1473 C CA . HIS A 1 185 ? -4.802 -5.097 3.023 1.00 93.81 185 HIS A CA 1
ATOM 1474 C C . HIS A 1 185 ? -3.611 -5.352 2.094 1.00 93.81 185 HIS A C 1
ATOM 1476 O O . HIS A 1 185 ? -2.579 -4.683 2.160 1.00 93.81 185 HIS A O 1
ATOM 1482 N N . SER A 1 186 ? -3.756 -6.342 1.215 1.00 93.94 186 SER A N 1
ATOM 1483 C CA . SER A 1 186 ? -2.702 -6.763 0.288 1.00 93.94 186 SER A CA 1
ATOM 1484 C C . SER A 1 186 ? -2.936 -6.224 -1.123 1.00 93.94 186 SER A C 1
ATOM 1486 O O . SER A 1 186 ? -4.013 -6.422 -1.685 1.00 93.94 186 SER A O 1
ATOM 1488 N N . PHE A 1 187 ? -1.916 -5.607 -1.718 1.00 94.06 187 PHE A N 1
ATOM 1489 C CA . PHE A 1 187 ? -1.958 -4.992 -3.045 1.00 94.06 187 PHE A CA 1
ATOM 1490 C C . PHE A 1 187 ? -0.761 -5.396 -3.905 1.00 94.06 187 PHE A C 1
ATOM 1492 O O . PHE A 1 187 ? 0.302 -5.750 -3.395 1.00 94.06 187 PHE A O 1
ATOM 1499 N N . VAL A 1 188 ? -0.922 -5.301 -5.224 1.00 92.31 188 VAL A N 1
ATOM 1500 C CA . VAL A 1 188 ? 0.137 -5.557 -6.208 1.00 92.31 188 VAL A CA 1
ATOM 1501 C C . VAL A 1 188 ? 0.240 -4.378 -7.172 1.00 92.31 188 VAL A C 1
ATOM 1503 O O . VAL A 1 188 ? -0.754 -3.968 -7.767 1.00 92.31 188 VAL A O 1
ATOM 1506 N N . ILE A 1 189 ? 1.446 -3.851 -7.357 1.00 92.06 189 ILE A N 1
ATOM 1507 C CA . ILE A 1 189 ? 1.793 -2.825 -8.338 1.00 92.06 189 ILE A CA 1
ATOM 1508 C C . ILE A 1 189 ? 2.729 -3.452 -9.370 1.00 92.06 189 ILE A C 1
ATOM 1510 O O . ILE A 1 189 ? 3.830 -3.906 -9.061 1.00 92.06 189 ILE A O 1
ATOM 1514 N N . LEU A 1 190 ? 2.281 -3.464 -10.618 1.00 89.81 190 LEU A N 1
ATOM 1515 C CA . LEU A 1 190 ? 2.996 -4.038 -11.746 1.00 89.81 190 LEU A CA 1
ATOM 1516 C C . LEU A 1 190 ? 3.744 -2.925 -12.489 1.00 89.81 190 LEU A C 1
ATOM 1518 O O . LEU A 1 190 ? 3.120 -2.144 -13.200 1.00 89.81 190 LEU A O 1
ATOM 1522 N N . ILE A 1 191 ? 5.064 -2.829 -12.304 1.00 85.69 191 ILE A N 1
ATOM 1523 C CA . ILE A 1 191 ? 5.914 -1.726 -12.813 1.00 85.69 191 ILE A CA 1
ATOM 1524 C C . ILE A 1 191 ? 6.562 -2.004 -14.179 1.00 85.69 191 ILE A C 1
ATOM 1526 O O . ILE A 1 191 ? 7.223 -1.146 -14.769 1.00 85.69 191 ILE A O 1
ATOM 1530 N N . GLY A 1 192 ? 6.389 -3.220 -14.688 1.00 76.81 192 GLY A N 1
ATOM 1531 C CA . GLY A 1 192 ? 6.870 -3.648 -15.994 1.00 76.81 192 GLY A CA 1
ATOM 1532 C C . GLY A 1 192 ? 5.835 -4.533 -16.665 1.00 76.81 192 GLY A C 1
ATOM 1533 O O . GLY A 1 192 ? 5.102 -5.261 -15.999 1.00 76.81 192 GLY A O 1
ATOM 1534 N N . SER A 1 193 ? 5.757 -4.465 -17.990 1.00 67.50 193 SER A N 1
ATOM 1535 C CA . SER A 1 193 ? 4.967 -5.413 -18.765 1.00 67.50 193 SER A CA 1
ATOM 1536 C C . SER A 1 193 ? 5.586 -5.599 -20.146 1.00 67.50 193 SER A C 1
ATOM 1538 O O . SER A 1 193 ? 6.008 -4.642 -20.791 1.00 67.50 193 SER A O 1
ATOM 1540 N N . LEU A 1 194 ? 5.677 -6.850 -20.597 1.00 66.25 194 LEU A N 1
ATOM 1541 C CA . LEU A 1 194 ? 5.938 -7.158 -22.001 1.00 66.25 194 LEU A CA 1
ATOM 1542 C C . LEU A 1 194 ? 4.579 -7.386 -22.670 1.00 66.25 194 LEU A C 1
ATOM 1544 O O . LEU A 1 194 ? 3.943 -8.422 -22.463 1.00 66.25 194 LEU A O 1
ATOM 1548 N N . GLY A 1 195 ? 4.111 -6.405 -23.442 1.00 72.12 195 GLY A N 1
ATOM 1549 C CA . GLY A 1 195 ? 2.784 -6.443 -24.065 1.00 72.12 195 GLY A CA 1
ATOM 1550 C C . GLY A 1 195 ? 1.655 -6.405 -23.029 1.00 72.12 195 GLY A C 1
ATOM 1551 O O . GLY A 1 195 ? 1.722 -5.677 -22.052 1.00 72.12 195 GLY A O 1
ATOM 1552 N N . HIS A 1 196 ? 0.606 -7.210 -23.204 1.00 77.44 196 HIS A N 1
ATOM 1553 C CA . HIS A 1 196 ? -0.590 -7.164 -22.343 1.00 77.44 196 HIS A CA 1
ATOM 1554 C C . HIS A 1 196 ? -0.508 -8.038 -21.074 1.00 77.44 196 HIS A C 1
ATOM 1556 O O . HIS A 1 196 ? -1.537 -8.391 -20.499 1.00 77.44 196 HIS A O 1
ATOM 1562 N N . GLN A 1 197 ? 0.692 -8.440 -20.639 1.00 80.12 197 GLN A N 1
ATOM 1563 C CA . GLN A 1 197 ? 0.867 -9.345 -19.490 1.00 80.12 197 GLN A CA 1
ATOM 1564 C C . GLN A 1 197 ? 0.357 -8.742 -18.176 1.00 80.12 197 GLN A C 1
ATOM 1566 O O . GLN A 1 197 ? -0.387 -9.407 -17.457 1.00 80.12 197 GLN A O 1
ATOM 1571 N N . ALA A 1 198 ? 0.697 -7.482 -17.889 1.00 84.75 198 ALA A N 1
ATOM 1572 C CA . ALA A 1 198 ? 0.301 -6.837 -16.639 1.00 84.75 198 ALA A CA 1
ATOM 1573 C C . ALA A 1 198 ? -1.219 -6.662 -16.530 1.00 84.75 198 ALA A C 1
ATOM 1575 O O . ALA A 1 198 ? -1.792 -6.948 -15.482 1.00 84.75 198 ALA A O 1
ATOM 1576 N N . GLU A 1 199 ? -1.890 -6.292 -17.624 1.00 87.69 199 GLU A N 1
ATOM 1577 C CA . GLU A 1 199 ? -3.353 -6.180 -17.644 1.00 87.69 199 GLU A CA 1
ATOM 1578 C C . GLU A 1 199 ? -4.044 -7.540 -17.494 1.00 87.69 199 GLU A C 1
ATOM 1580 O O . GLU A 1 199 ? -5.026 -7.663 -16.764 1.00 87.69 199 GLU A O 1
ATOM 1585 N N . ARG A 1 200 ? -3.505 -8.596 -18.118 1.00 87.50 200 ARG A N 1
ATOM 1586 C CA . ARG A 1 200 ? -4.019 -9.962 -17.931 1.00 87.50 200 ARG A CA 1
ATOM 1587 C C . ARG A 1 200 ? -3.870 -10.433 -16.487 1.00 87.50 200 ARG A C 1
ATOM 1589 O O . ARG A 1 200 ? -4.810 -11.007 -15.942 1.00 87.50 200 ARG A O 1
ATOM 1596 N N . LEU A 1 201 ? -2.713 -10.183 -15.875 1.00 87.50 201 LEU A N 1
ATOM 1597 C CA . LEU A 1 201 ? -2.465 -10.530 -14.480 1.00 87.50 201 LEU A CA 1
ATOM 1598 C C . LEU A 1 201 ? -3.406 -9.752 -13.556 1.00 87.50 201 LEU A C 1
ATOM 1600 O O . LEU A 1 201 ? -4.094 -10.360 -12.741 1.00 87.50 201 LEU A O 1
ATOM 1604 N N . LYS A 1 202 ? -3.525 -8.435 -13.742 1.00 90.81 202 LYS A N 1
ATOM 1605 C CA . LYS A 1 202 ? -4.476 -7.589 -13.010 1.00 90.81 202 LYS A CA 1
ATOM 1606 C C . LYS A 1 202 ? -5.914 -8.102 -13.122 1.00 90.81 202 LYS A C 1
ATOM 1608 O O . LYS A 1 202 ? -6.592 -8.186 -12.106 1.00 90.81 202 LYS A O 1
ATOM 1613 N N . ALA A 1 203 ? -6.358 -8.508 -14.313 1.00 90.19 203 ALA A N 1
ATOM 1614 C CA . ALA A 1 203 ? -7.696 -9.066 -14.527 1.00 90.19 203 ALA A CA 1
ATOM 1615 C C . ALA A 1 203 ? -7.930 -10.414 -13.816 1.00 90.19 203 ALA A C 1
ATOM 1617 O O . ALA A 1 203 ? -9.075 -10.794 -13.580 1.00 90.19 203 ALA A O 1
ATOM 1618 N N . SER A 1 204 ? -6.863 -11.145 -13.486 1.00 89.56 204 SER A N 1
ATOM 1619 C CA . SER A 1 204 ? -6.931 -12.416 -12.753 1.00 89.56 204 SER A CA 1
ATOM 1620 C C . SER A 1 204 ? -6.792 -12.278 -11.232 1.00 89.56 204 SER A C 1
ATOM 1622 O O . SER A 1 204 ? -7.012 -13.252 -10.511 1.00 89.56 204 SER A O 1
ATOM 1624 N N . LEU A 1 205 ? -6.425 -11.089 -10.745 1.00 90.81 205 LEU A N 1
ATOM 1625 C CA . LEU A 1 205 ? -6.282 -10.774 -9.325 1.00 90.81 205 LEU A CA 1
ATOM 1626 C C . LEU A 1 205 ? -7.574 -10.159 -8.759 1.00 90.81 205 LEU A C 1
ATOM 1628 O O . LEU A 1 205 ? -8.440 -9.728 -9.524 1.00 90.81 205 LEU A O 1
ATOM 1632 N N . PRO A 1 206 ? -7.740 -10.119 -7.422 1.00 90.38 206 PRO A N 1
ATOM 1633 C CA . PRO A 1 206 ? -8.930 -9.536 -6.815 1.00 90.38 206 PRO A CA 1
ATOM 1634 C C . PRO A 1 206 ? -9.147 -8.083 -7.256 1.00 90.38 206 PRO A C 1
ATOM 1636 O O . PRO A 1 206 ? -8.204 -7.286 -7.319 1.00 90.38 206 PRO A O 1
ATOM 1639 N N . LEU A 1 207 ? -10.405 -7.740 -7.544 1.00 89.31 207 LEU A N 1
ATOM 1640 C CA . LEU A 1 207 ? -10.783 -6.417 -8.034 1.00 89.31 207 LEU A CA 1
ATOM 1641 C C . LEU A 1 207 ? -10.317 -5.324 -7.061 1.00 89.31 207 LEU A C 1
ATOM 1643 O O . LEU A 1 207 ? -10.494 -5.443 -5.852 1.00 89.31 207 LEU A O 1
ATOM 1647 N N . GLY A 1 208 ? -9.704 -4.268 -7.598 1.00 89.25 208 GLY A N 1
ATOM 1648 C CA . GLY A 1 208 ? -9.200 -3.145 -6.801 1.00 89.25 208 GLY A CA 1
ATOM 1649 C C . GLY A 1 208 ? -7.909 -3.425 -6.023 1.00 89.25 208 GLY A C 1
ATOM 1650 O O . GLY A 1 208 ? -7.378 -2.501 -5.419 1.00 89.25 208 GLY A O 1
ATOM 1651 N N . LYS A 1 209 ? -7.363 -4.653 -6.064 1.00 92.06 209 LYS A N 1
ATOM 1652 C CA . LYS A 1 209 ? -6.116 -5.004 -5.362 1.00 92.06 209 LYS A CA 1
ATOM 1653 C C . LYS A 1 209 ? -4.864 -5.021 -6.253 1.00 92.06 209 LYS A C 1
ATOM 1655 O O . LYS A 1 209 ? -3.761 -5.202 -5.744 1.00 92.06 209 LYS A O 1
ATOM 1660 N N . ALA A 1 210 ? -5.002 -4.838 -7.566 1.00 92.88 210 ALA A N 1
ATOM 1661 C CA . ALA A 1 210 ? -3.887 -4.862 -8.513 1.00 92.88 210 ALA A CA 1
ATOM 1662 C C . ALA A 1 210 ? -3.874 -3.633 -9.434 1.00 92.88 210 ALA A C 1
ATOM 1664 O O . ALA A 1 210 ? -4.897 -3.258 -10.014 1.00 92.88 210 ALA A O 1
ATOM 1665 N N . PHE A 1 211 ? -2.694 -3.039 -9.607 1.00 93.00 211 PHE A N 1
ATOM 1666 C CA . PHE A 1 211 ? -2.466 -1.824 -10.385 1.00 93.00 211 PHE A CA 1
ATOM 1667 C C . PHE A 1 211 ? -1.343 -2.035 -11.396 1.00 93.00 211 PHE A C 1
ATOM 1669 O O . PHE A 1 211 ? -0.371 -2.731 -11.116 1.00 93.00 211 PHE A O 1
ATOM 1676 N N . VAL A 1 212 ? -1.461 -1.406 -12.563 1.00 91.31 212 VAL A N 1
ATOM 1677 C CA . VAL A 1 212 ? -0.386 -1.3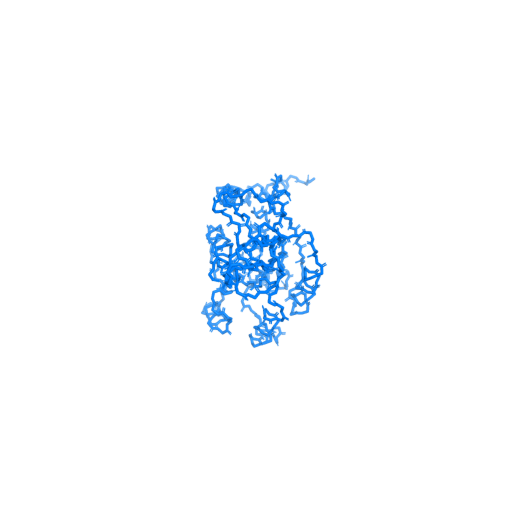36 -13.560 1.00 91.31 212 VAL A CA 1
ATOM 1678 C C . VAL A 1 212 ? 0.207 0.066 -13.495 1.00 91.31 212 VAL A C 1
ATOM 1680 O O . VAL A 1 212 ? -0.526 1.050 -13.541 1.00 91.31 212 VAL A O 1
ATOM 1683 N N . CYS A 1 213 ? 1.524 0.146 -13.338 1.00 89.62 213 CYS A N 1
ATOM 1684 C CA . CYS A 1 213 ? 2.289 1.377 -13.214 1.00 89.62 213 CYS A CA 1
ATOM 1685 C C . CYS A 1 213 ? 3.285 1.446 -14.374 1.00 89.62 213 CYS A C 1
ATOM 1687 O O . CYS A 1 213 ? 4.406 0.943 -14.294 1.00 89.62 213 CYS A O 1
ATOM 1689 N N . GLU A 1 214 ? 2.860 2.032 -15.491 1.00 83.38 214 GLU A N 1
ATOM 1690 C CA . GLU A 1 214 ? 3.730 2.171 -16.660 1.00 83.38 214 GLU A CA 1
ATOM 1691 C C . GLU A 1 214 ? 4.793 3.249 -16.442 1.00 83.38 214 GLU A C 1
ATOM 1693 O O . GLU A 1 214 ? 5.947 3.062 -16.839 1.00 83.38 214 GLU A O 1
ATOM 1698 N N . ASN A 1 215 ? 4.428 4.337 -15.758 1.00 85.00 215 ASN A N 1
ATOM 1699 C CA . ASN A 1 215 ? 5.315 5.445 -15.431 1.00 85.00 215 ASN A CA 1
ATOM 1700 C C . ASN A 1 215 ? 5.382 5.646 -13.917 1.00 85.00 215 ASN A C 1
ATOM 1702 O O . ASN A 1 215 ? 4.357 5.68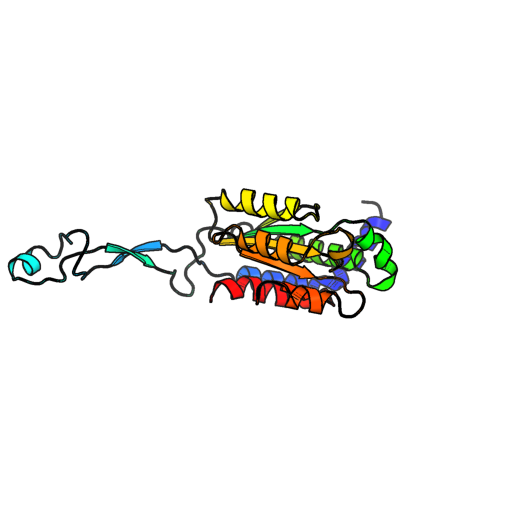2 -13.240 1.00 85.00 215 ASN A O 1
ATOM 1706 N N . SER A 1 216 ? 6.583 5.889 -13.389 1.00 82.75 216 SER A N 1
ATOM 1707 C CA . SER A 1 216 ? 6.786 6.217 -11.969 1.00 82.75 216 SER A CA 1
ATOM 1708 C C . SER A 1 216 ? 6.002 7.464 -11.532 1.00 82.75 216 SER A C 1
ATOM 1710 O O . SER A 1 216 ? 5.663 7.600 -10.360 1.00 82.75 216 SER A O 1
ATOM 1712 N N . SER A 1 217 ? 5.615 8.333 -12.473 1.00 86.19 217 SER A N 1
ATOM 1713 C CA . SER A 1 217 ? 4.713 9.467 -12.238 1.00 86.19 217 SER A CA 1
ATOM 1714 C C . SER A 1 217 ? 3.317 9.099 -11.748 1.00 86.19 217 SER A C 1
ATOM 1716 O O . SER A 1 217 ? 2.667 9.935 -11.121 1.00 86.19 217 SER A O 1
ATOM 1718 N N . ASP A 1 218 ? 2.851 7.885 -12.032 1.00 89.94 218 ASP A N 1
ATOM 1719 C CA . ASP A 1 218 ? 1.503 7.436 -11.681 1.00 89.94 218 ASP A CA 1
ATOM 1720 C C . ASP A 1 218 ? 1.445 6.833 -10.274 1.00 89.94 218 ASP A C 1
ATOM 1722 O O . ASP A 1 218 ? 0.366 6.718 -9.687 1.00 89.94 218 ASP A O 1
ATOM 1726 N N . LEU A 1 219 ? 2.607 6.517 -9.691 1.00 90.38 219 LEU A N 1
ATOM 1727 C CA . LEU A 1 219 ? 2.714 5.887 -8.383 1.00 90.38 219 LEU A CA 1
ATOM 1728 C C . LEU A 1 219 ? 1.989 6.664 -7.268 1.00 90.38 219 LEU A C 1
ATOM 1730 O O . LEU A 1 219 ? 1.247 6.020 -6.528 1.00 90.38 219 LEU A O 1
ATOM 1734 N N . PRO A 1 220 ? 2.087 8.006 -7.144 1.00 92.19 220 PRO A N 1
ATOM 1735 C CA . PRO A 1 220 ? 1.338 8.728 -6.115 1.00 92.19 220 PRO A CA 1
ATOM 1736 C C . PRO A 1 220 ? -0.178 8.525 -6.216 1.00 92.19 220 PRO A C 1
ATOM 1738 O O . PRO A 1 220 ? -0.842 8.338 -5.201 1.00 92.19 220 PRO A O 1
ATOM 1741 N N . LYS A 1 221 ? -0.734 8.498 -7.435 1.00 92.50 221 LYS A N 1
ATOM 1742 C CA . LYS A 1 221 ? -2.173 8.269 -7.654 1.00 92.50 221 LYS A CA 1
ATOM 1743 C C . LYS A 1 221 ? -2.574 6.835 -7.311 1.00 92.50 221 LYS A C 1
ATOM 1745 O O . LYS A 1 221 ? -3.650 6.611 -6.756 1.00 92.50 221 LYS A O 1
ATOM 1750 N N . ILE A 1 222 ? -1.711 5.867 -7.623 1.00 93.81 222 ILE A N 1
ATOM 1751 C CA . ILE A 1 222 ? -1.909 4.463 -7.246 1.00 93.81 222 ILE A CA 1
ATOM 1752 C C . ILE A 1 222 ? -1.904 4.327 -5.721 1.00 93.81 222 ILE A C 1
ATOM 1754 O O . ILE A 1 222 ? -2.830 3.751 -5.163 1.00 93.81 222 ILE A O 1
ATOM 1758 N N . MET A 1 223 ? -0.922 4.918 -5.038 1.00 91.88 223 MET A N 1
ATOM 1759 C CA . MET A 1 223 ? -0.837 4.909 -3.574 1.00 91.88 223 MET A CA 1
ATOM 1760 C C . MET A 1 223 ? -2.044 5.596 -2.927 1.00 91.88 223 MET 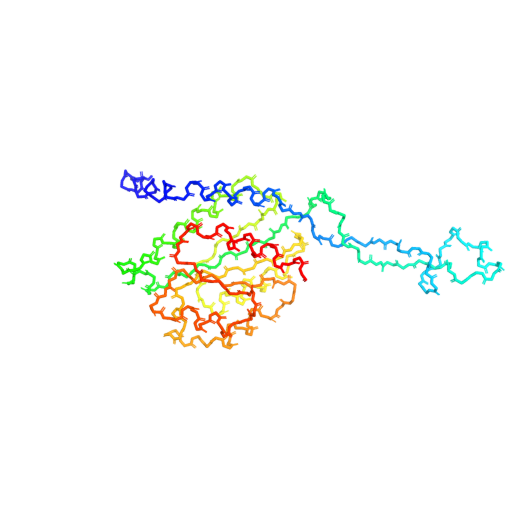A C 1
ATOM 1762 O O . MET A 1 223 ? -2.622 5.057 -1.989 1.00 91.88 223 MET A O 1
ATOM 1766 N N . GLN A 1 224 ? -2.491 6.733 -3.469 1.00 91.75 224 GLN A N 1
ATOM 1767 C CA . GLN A 1 224 ? -3.730 7.380 -3.034 1.00 91.75 224 GLN A CA 1
ATOM 1768 C C . GLN A 1 224 ? -4.931 6.440 -3.174 1.00 91.75 224 GLN A C 1
ATOM 1770 O O . GLN A 1 224 ? -5.729 6.319 -2.248 1.00 91.75 224 GLN A O 1
ATOM 1775 N N . SER A 1 225 ? -5.039 5.739 -4.306 1.00 92.00 225 SER A N 1
ATOM 1776 C CA . SER A 1 225 ? -6.108 4.763 -4.543 1.00 92.00 225 SER A CA 1
ATOM 1777 C C . SER A 1 225 ? -6.040 3.598 -3.554 1.00 92.00 225 SER A C 1
ATOM 1779 O O . SER A 1 225 ? -7.075 3.194 -3.041 1.00 92.00 225 SER A O 1
ATOM 1781 N N . ILE A 1 226 ? -4.840 3.103 -3.231 1.00 92.31 226 ILE A N 1
ATOM 1782 C CA . ILE A 1 226 ? -4.618 2.059 -2.219 1.00 92.31 226 ILE A CA 1
ATOM 1783 C C . ILE A 1 226 ? -5.131 2.523 -0.852 1.00 92.31 226 ILE A C 1
ATOM 1785 O O . ILE A 1 226 ? -5.966 1.843 -0.260 1.00 92.31 226 ILE A O 1
ATOM 1789 N N . PHE A 1 227 ? -4.715 3.703 -0.388 1.00 88.62 227 PHE A N 1
ATOM 1790 C CA . PHE A 1 227 ? -5.146 4.234 0.909 1.00 88.62 227 PHE A CA 1
ATOM 1791 C C . PHE A 1 227 ? -6.638 4.597 0.957 1.00 88.62 227 PHE A C 1
ATOM 1793 O O . PHE A 1 227 ? -7.245 4.567 2.017 1.00 88.62 227 PHE A O 1
ATOM 1800 N N . THR A 1 228 ? -7.242 4.918 -0.189 1.00 85.19 228 THR A N 1
ATOM 1801 C CA . THR A 1 228 ? -8.678 5.235 -0.301 1.00 85.19 228 THR A CA 1
ATOM 1802 C C . THR A 1 228 ? -9.529 3.968 -0.461 1.00 85.19 228 THR A C 1
ATOM 1804 O O . THR A 1 228 ? -10.712 3.955 -0.136 1.00 85.19 228 THR A O 1
ATOM 1807 N N . SER A 1 229 ? -8.956 2.874 -0.966 1.00 82.06 229 SER A N 1
ATOM 1808 C CA . SER A 1 229 ? -9.699 1.632 -1.215 1.00 82.06 229 SER A CA 1
ATOM 1809 C C . SER A 1 229 ? -10.167 0.934 0.063 1.00 82.06 229 SER A C 1
ATOM 1811 O O . SER A 1 229 ? -11.115 0.159 0.009 1.00 82.06 229 SER A O 1
ATOM 1813 N N . THR A 1 230 ? -9.562 1.247 1.212 1.00 68.62 230 THR A N 1
ATOM 1814 C CA . THR A 1 230 ? -10.001 0.757 2.528 1.00 68.62 230 THR A CA 1
ATOM 1815 C C . THR A 1 230 ? -11.173 1.557 3.108 1.00 68.62 230 THR A C 1
ATOM 1817 O O . THR A 1 230 ? -11.697 1.210 4.165 1.00 68.62 230 THR A O 1
ATOM 1820 N N . LEU A 1 231 ? -11.630 2.612 2.418 1.00 54.66 231 LEU A N 1
ATOM 1821 C CA . LEU A 1 231 ? -12.787 3.414 2.828 1.00 54.66 231 LEU A CA 1
ATOM 1822 C C . LEU A 1 231 ? -14.140 2.788 2.432 1.00 54.66 231 LEU A C 1
ATOM 1824 O O . LEU A 1 231 ? -15.166 3.319 2.863 1.00 54.66 231 LEU A O 1
ATOM 1828 N N . ALA A 1 232 ? -14.146 1.735 1.601 1.00 36.16 232 ALA A N 1
ATOM 1829 C CA . ALA A 1 232 ? -15.338 1.126 0.994 1.00 36.16 232 ALA A CA 1
ATOM 1830 C C . ALA A 1 232 ? -15.848 -0.119 1.735 1.00 36.16 232 ALA A C 1
ATOM 1832 O O . ALA A 1 232 ? -15.012 -0.936 2.181 1.00 36.16 232 ALA A O 1
#